Protein AF-0000000069005905 (afdb_homodimer)

Solvent-accessible surface area (backbone atoms only — not comparable to full-atom values): 14833 Å² total; per-residue (Å²): 134,85,84,80,65,70,70,52,53,57,41,32,56,49,23,72,29,79,42,70,67,59,17,58,49,37,58,68,59,26,78,60,52,43,61,16,52,70,35,83,44,29,32,33,36,50,76,86,55,41,78,45,70,42,78,57,54,91,85,50,82,52,62,48,81,45,60,60,66,45,74,45,65,50,48,32,42,25,28,27,64,60,37,102,83,39,77,45,68,67,24,33,35,30,67,64,35,75,56,25,36,36,10,43,54,44,46,16,54,74,66,48,24,32,39,36,38,42,53,87,46,68,42,51,32,62,58,74,73,75,73,78,56,86,116,130,84,81,85,63,71,71,51,52,57,42,32,57,51,24,71,29,78,42,72,69,59,17,59,48,37,58,68,58,25,78,59,51,42,62,17,53,70,37,83,44,31,33,32,36,51,74,84,57,42,79,44,70,42,79,58,53,91,83,51,83,52,62,48,81,43,60,61,67,47,72,45,64,50,49,32,41,23,28,28,66,59,36,102,84,38,75,45,69,68,23,33,35,29,68,64,35,74,55,25,37,36,10,44,54,45,45,15,55,74,66,48,23,32,39,36,38,42,55,86,48,68,40,50,32,62,58,75,74,76,72,78,56,86,116

Radius of gyration: 20.33 Å; Cα contacts (8 Å, |Δi|>4): 538; chains: 2; bounding box: 70×62×46 Å

Sequence (270 aa):
MPSKGNEVDTVANIANANTSDTLTALMSEMVNWIIDTGASNHMVHNIGLMTQCTDLGDKNNKKVNLHTGGQVPISHIGDSLVLKDKIVHDVLFIPEFKYNLLSVSQLTKQLRCVVLYFPEKCIIGSLQWEGTGDWMPSKGNEVDTVANIANANTSDTLTALMSEMVNWIIDTGASNHMVHNIGLMTQCTDLGDKNNKKVNLHTGGQVPISHIGDSLVLKDKIVHDVLFIPEFKYNLLSVSQLTKQLRCVVLYFPEKCIIGSLQWEGTGDW

Secondary structure (DSSP, 8-state):
-----THHHHHHHHHTS--HHHHHHHHHH-TTEEEETT-SS-EES-GGGEEEEEE--TT---EEEPTTS-EEE--EEEEEEEETTEEEEEEEE-TT-SSEEEEHHHHHHHHTEEEEE-SS-EEEEE---------/-----THHHHHHHHHTS--HHHHHHHHHH-TTEEEETT-SS-EES-GGGEEEEEE--TT---EEEPTTS-EEE--EEEEEEEETTEEEEEEEE-TT-SSEEEEHHHHHHHHTEEEEE-SS-EEEEE---------

Nearest PDB structures (foldseek):
  2h6s-assembly1_A  TM=5.455E-01  e=2.416E-01  Candida albicans
  8ewy-assembly1_B  TM=2.551E-01  e=9.395E+00  Mus musculus
  2h6s-assembly1_A  TM=5.453E-01  e=2.396E-01  Candida albicans
  8ewy-assembly1_B  TM=2.552E-01  e=9.358E+00  Mus musculus

Organism: Solanum tuberosum (NCBI:txid4113)

Structure (mmCIF, N/CA/C/O backbone):
data_AF-0000000069005905-model_v1
#
loop_
_entity.id
_entity.type
_entity.pdbx_description
1 polymer Polyprotein
#
loop_
_atom_site.group_PDB
_atom_site.id
_atom_site.type_symbol
_atom_site.label_atom_id
_atom_site.label_alt_id
_atom_site.label_comp_id
_atom_site.label_asym_id
_atom_site.label_entity_id
_atom_site.label_seq_id
_atom_site.pdbx_PDB_ins_code
_atom_site.Cartn_x
_atom_site.Cartn_y
_atom_site.Cartn_z
_atom_site.occupancy
_atom_site.B_iso_or_equiv
_atom_site.auth_seq_id
_atom_site.auth_comp_id
_atom_site.auth_asym_id
_atom_site.auth_atom_id
_atom_site.pdbx_PDB_model_num
ATOM 1 N N . MET A 1 1 ? 19.641 24.703 -25.625 1 24.95 1 MET A N 1
ATOM 2 C CA . MET A 1 1 ? 20.344 23.531 -25.078 1 24.95 1 MET A CA 1
ATOM 3 C C . MET A 1 1 ? 19.734 23.125 -23.734 1 24.95 1 MET A C 1
ATOM 5 O O . MET A 1 1 ? 19.75 23.891 -22.781 1 24.95 1 MET A O 1
ATOM 9 N N . PRO A 1 2 ? 18.672 22.281 -23.516 1 30.95 2 PRO A N 1
ATOM 10 C CA . PRO A 1 2 ? 17.797 22.188 -22.344 1 30.95 2 PRO A CA 1
ATOM 11 C C . PRO A 1 2 ? 18.516 21.578 -21.141 1 30.95 2 PRO A C 1
ATOM 13 O O . PRO A 1 2 ? 19.438 20.781 -21.297 1 30.95 2 PRO A O 1
ATOM 16 N N . SER A 1 3 ? 18.641 22.391 -19.969 1 28.36 3 SER A N 1
ATOM 17 C CA . SER A 1 3 ? 19.281 22.203 -18.672 1 28.36 3 SER A CA 1
ATOM 18 C C . SER A 1 3 ? 18.875 20.875 -18.031 1 28.36 3 SER A C 1
ATOM 20 O O . SER A 1 3 ? 17.703 20.672 -17.703 1 28.36 3 SER A O 1
ATOM 22 N N . LYS A 1 4 ? 19.391 19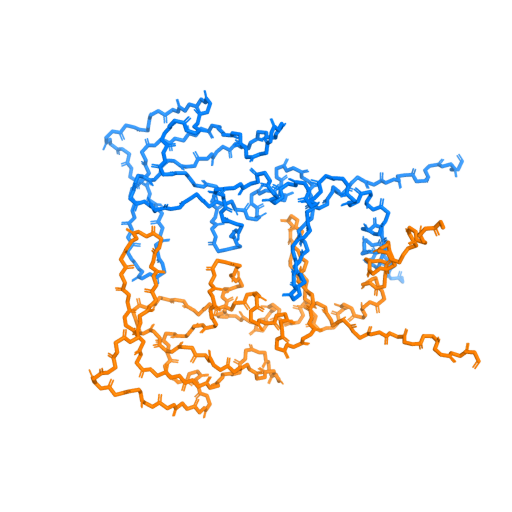.812 -18.5 1 31.23 4 LYS A N 1
ATOM 23 C CA . LYS A 1 4 ? 19.328 18.438 -18.031 1 31.23 4 LYS A CA 1
ATOM 24 C C . LYS A 1 4 ? 19.656 18.344 -16.547 1 31.23 4 LYS A C 1
ATOM 26 O O . LYS A 1 4 ? 19.938 17.266 -16.016 1 31.23 4 LYS A O 1
ATOM 31 N N . GLY A 1 5 ? 20.078 19.406 -15.844 1 29.56 5 GLY A N 1
ATOM 32 C CA . GLY A 1 5 ? 20.812 19.406 -14.594 1 29.56 5 GLY A CA 1
ATOM 33 C C . GLY A 1 5 ? 20.047 18.797 -13.438 1 29.56 5 GLY A C 1
ATOM 34 O O . GLY A 1 5 ? 20.641 18.25 -12.508 1 29.56 5 GLY A O 1
ATOM 35 N N . ASN A 1 6 ? 18.875 19.234 -13.094 1 29.27 6 ASN A N 1
ATOM 36 C CA . ASN A 1 6 ? 18.344 19.391 -11.742 1 29.27 6 ASN A CA 1
ATOM 37 C C . ASN A 1 6 ? 17.812 18.062 -11.203 1 29.27 6 ASN A C 1
ATOM 39 O O . ASN A 1 6 ? 17.297 18 -10.078 1 29.27 6 ASN A O 1
ATOM 43 N N . GLU A 1 7 ? 17.672 17.156 -11.961 1 30.33 7 GLU A N 1
ATOM 44 C CA . GLU A 1 7 ? 16.953 15.992 -11.445 1 30.33 7 GLU A CA 1
ATOM 45 C C . GLU A 1 7 ? 17.828 15.211 -10.461 1 30.33 7 GLU A C 1
ATOM 47 O O . GLU A 1 7 ? 17.328 14.672 -9.469 1 30.33 7 GLU A O 1
ATOM 52 N N . VAL A 1 8 ? 19.094 15.148 -10.672 1 33.41 8 VAL A N 1
ATOM 53 C CA . VAL A 1 8 ? 20.047 14.367 -9.891 1 33.41 8 VAL A CA 1
ATOM 54 C C . VAL A 1 8 ? 20.156 14.938 -8.477 1 33.41 8 VAL A C 1
ATOM 56 O O . VAL A 1 8 ? 20.594 14.25 -7.551 1 33.41 8 VAL A O 1
ATOM 59 N N . ASP A 1 9 ? 19.953 16.188 -8.359 1 32.56 9 ASP A N 1
ATOM 60 C CA . ASP A 1 9 ? 20.203 16.922 -7.117 1 32.56 9 ASP A CA 1
ATOM 61 C C . ASP A 1 9 ? 19.172 16.531 -6.047 1 32.56 9 ASP A C 1
ATOM 63 O O . ASP A 1 9 ? 19.484 16.578 -4.852 1 32.56 9 ASP A O 1
ATOM 67 N N . THR A 1 10 ? 18.141 16.078 -6.473 1 34.59 10 THR A N 1
ATOM 68 C CA . THR A 1 10 ? 17.094 15.945 -5.465 1 34.59 10 THR A CA 1
ATOM 69 C C . THR A 1 10 ? 17.359 14.727 -4.578 1 34.59 10 THR A C 1
ATOM 71 O O . THR A 1 10 ? 17.172 14.789 -3.359 1 34.59 10 THR A O 1
ATOM 74 N N . VAL A 1 11 ? 17.938 13.664 -5.191 1 38.5 11 VAL A N 1
ATOM 75 C CA . VAL A 1 11 ? 18.156 12.469 -4.383 1 38.5 11 VAL A CA 1
ATOM 76 C C . VAL A 1 11 ? 19.312 12.703 -3.424 1 38.5 11 VAL A C 1
ATOM 78 O O . VAL A 1 11 ? 19.375 12.109 -2.344 1 38.5 11 VAL A O 1
ATOM 81 N N . ALA A 1 12 ? 20.359 13.367 -3.889 1 36.81 12 ALA A N 1
ATOM 82 C CA . ALA A 1 12 ? 21.484 13.719 -3.039 1 36.81 12 ALA A CA 1
ATOM 83 C C . ALA A 1 12 ? 21.031 14.539 -1.836 1 36.81 12 ALA A C 1
ATOM 85 O O . ALA A 1 12 ? 21.547 14.367 -0.728 1 36.81 12 ALA A O 1
ATOM 86 N N . ASN A 1 13 ? 20.234 15.438 -2.096 1 33 13 ASN A N 1
ATOM 87 C CA . ASN A 1 13 ? 19.797 16.312 -1.01 1 33 13 ASN A CA 1
ATOM 88 C C . ASN A 1 13 ? 18.953 15.547 0.016 1 33 13 ASN A C 1
ATOM 90 O O . ASN A 1 13 ? 18.656 16.062 1.089 1 33 13 ASN A O 1
ATOM 94 N N . ILE A 1 14 ? 18.406 14.391 -0.355 1 38.31 14 ILE A N 1
ATOM 95 C CA . ILE A 1 14 ? 17.734 13.602 0.677 1 38.31 14 ILE A CA 1
ATOM 96 C C . ILE A 1 14 ? 18.766 13.141 1.715 1 38.31 14 ILE A C 1
ATOM 98 O O . ILE A 1 14 ? 18.438 13.016 2.898 1 38.31 14 ILE A O 1
ATOM 102 N N . ALA A 1 15 ? 20.047 13.016 1.362 1 35.81 15 ALA A N 1
ATOM 103 C CA . ALA A 1 15 ? 21.109 12.617 2.273 1 35.81 15 ALA A CA 1
ATOM 104 C C . ALA A 1 15 ? 21.172 13.547 3.488 1 35.81 15 ALA A C 1
ATOM 106 O O . ALA A 1 15 ? 21.469 13.102 4.598 1 35.81 15 ALA A O 1
ATOM 107 N N . ASN A 1 16 ? 21.188 14.75 3.256 1 33.5 16 ASN A N 1
ATOM 108 C CA . ASN A 1 16 ? 21.281 15.641 4.414 1 33.5 16 ASN A CA 1
ATOM 109 C C . ASN A 1 16 ? 19.953 15.711 5.168 1 33.5 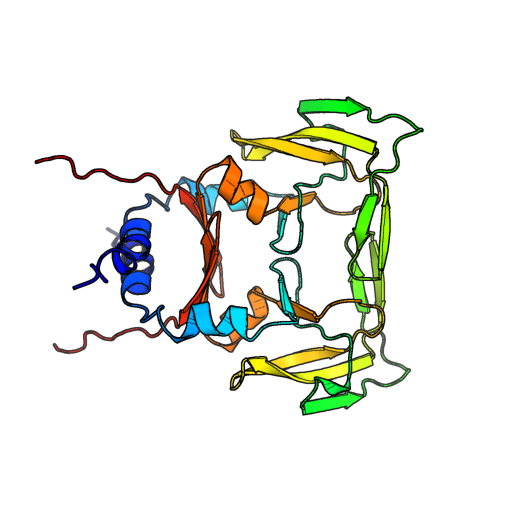16 ASN A C 1
ATOM 111 O O . ASN A 1 16 ? 19.719 16.641 5.938 1 33.5 16 ASN A O 1
ATOM 115 N N . ALA A 1 17 ? 18.906 15.055 4.613 1 33.84 17 ALA A N 1
ATOM 116 C CA . ALA A 1 17 ? 17.734 15.031 5.484 1 33.84 17 ALA A CA 1
ATOM 117 C C . ALA A 1 17 ? 18.094 14.492 6.863 1 33.84 17 ALA A C 1
ATOM 119 O O . ALA A 1 17 ? 18.672 13.406 6.98 1 33.84 17 ALA A O 1
ATOM 120 N N . ASN A 1 18 ? 18.453 15.211 7.812 1 34.81 18 ASN A N 1
ATOM 121 C CA . ASN A 1 18 ? 18.547 14.773 9.203 1 34.81 18 ASN A CA 1
ATOM 122 C C . ASN A 1 18 ? 17.578 13.633 9.492 1 34.81 18 ASN A C 1
ATOM 124 O O . ASN A 1 18 ? 16.422 13.867 9.859 1 34.81 18 ASN A O 1
ATOM 128 N N . THR A 1 19 ? 17.531 12.57 8.773 1 36.5 19 THR A N 1
ATOM 129 C CA . THR A 1 19 ? 16.797 11.32 8.828 1 36.5 19 THR A CA 1
ATOM 130 C C . THR A 1 19 ? 16.891 10.695 10.219 1 36.5 19 THR A C 1
ATOM 132 O O . THR A 1 19 ? 16.25 9.672 10.492 1 36.5 19 THR A O 1
ATOM 135 N N . SER A 1 20 ? 17.969 10.836 10.938 1 36.47 20 SER A N 1
ATOM 136 C CA . SER A 1 20 ? 18.141 10.094 12.188 1 36.47 20 SER A CA 1
ATOM 137 C C . SER A 1 20 ? 16.875 10.133 13.031 1 36.47 20 SER A C 1
ATOM 139 O O . SER A 1 20 ? 16.422 9.094 13.531 1 36.47 20 SER A O 1
ATOM 141 N N . ASP A 1 21 ? 16.625 11.219 13.664 1 37.94 21 ASP A N 1
ATOM 142 C CA . ASP A 1 21 ? 15.727 11.266 14.82 1 37.94 21 ASP A CA 1
ATOM 143 C C . ASP A 1 21 ? 14.273 11.078 14.391 1 37.94 21 ASP A C 1
ATOM 145 O O . ASP A 1 21 ? 13.492 10.438 15.094 1 37.94 21 ASP A O 1
ATOM 149 N N . THR A 1 22 ? 13.953 11.656 13.406 1 40.56 22 THR A N 1
ATOM 150 C CA . THR A 1 22 ? 12.516 11.797 13.211 1 40.56 22 THR A CA 1
ATOM 151 C C . THR A 1 22 ? 11.93 10.523 12.609 1 40.56 22 THR A C 1
ATOM 153 O O . THR A 1 22 ? 10.852 10.078 13.016 1 40.56 22 THR A O 1
ATOM 156 N N . LEU A 1 23 ? 12.586 9.875 11.617 1 44.16 23 LEU A N 1
ATOM 157 C CA . LEU A 1 23 ? 11.961 8.875 10.766 1 44.16 23 LEU A CA 1
ATOM 158 C C . LEU A 1 23 ? 11.82 7.547 11.5 1 44.16 23 LEU A C 1
ATOM 160 O O . LEU A 1 23 ? 10.766 6.902 11.43 1 44.16 23 LEU A O 1
ATOM 164 N N . THR A 1 24 ? 13.094 7.125 11.914 1 45.03 24 THR A N 1
ATOM 165 C CA . THR A 1 24 ? 13.039 5.891 12.695 1 45.03 24 THR A CA 1
ATOM 166 C C . THR A 1 24 ? 12.062 6.031 13.859 1 45.03 24 THR A C 1
ATOM 168 O O . THR A 1 24 ? 11.344 5.086 14.188 1 45.03 24 THR A O 1
ATOM 171 N N . ALA A 1 25 ? 12.102 7.184 14.438 1 42.91 25 ALA A N 1
ATOM 172 C CA . ALA A 1 25 ? 11.219 7.469 15.562 1 42.91 25 ALA A CA 1
ATOM 173 C C . ALA A 1 25 ? 9.75 7.395 15.148 1 42.91 25 ALA A C 1
ATOM 175 O O . ALA A 1 25 ? 8.898 6.969 15.938 1 42.91 25 ALA A O 1
ATOM 176 N N . LEU A 1 26 ? 9.508 7.68 13.93 1 48.59 26 LEU A N 1
ATOM 177 C CA . LEU A 1 26 ? 8.109 7.738 13.523 1 48.59 26 LEU A CA 1
ATOM 178 C C . LEU A 1 26 ? 7.504 6.34 13.461 1 48.59 26 LEU A C 1
ATOM 180 O O . LEU A 1 26 ? 6.367 6.133 13.898 1 48.59 26 LEU A O 1
ATOM 184 N N . MET A 1 27 ? 8.328 5.402 12.906 1 53.06 27 MET A N 1
ATOM 185 C CA . MET A 1 27 ? 7.742 4.074 12.75 1 53.06 27 MET A CA 1
ATOM 186 C C . MET A 1 27 ? 7.469 3.432 14.102 1 53.06 27 MET A C 1
ATOM 188 O O . MET A 1 27 ? 6.48 2.717 14.266 1 53.06 27 MET A O 1
ATOM 192 N N . SER A 1 28 ? 8.477 3.795 14.961 1 53.28 28 SER A N 1
ATOM 193 C CA . SER A 1 28 ? 8.281 3.203 16.281 1 53.28 28 SER A CA 1
ATOM 194 C C . SER A 1 28 ? 7.004 3.727 16.938 1 53.28 28 SER A C 1
ATOM 196 O O . SER A 1 28 ? 6.355 3.01 17.703 1 53.28 28 SER A O 1
ATOM 198 N N . GLU A 1 29 ? 6.723 4.906 16.594 1 53.59 29 GLU A N 1
ATOM 199 C CA . GLU A 1 29 ? 5.562 5.512 17.234 1 53.59 29 GLU A CA 1
ATOM 200 C C . GLU A 1 29 ? 4.285 5.219 16.453 1 53.59 29 GLU A C 1
ATOM 202 O O . GLU A 1 29 ? 3.18 5.402 16.984 1 53.59 29 GLU A O 1
ATOM 207 N N . MET A 1 30 ? 4.57 4.887 15.266 1 58.53 30 MET A N 1
ATOM 208 C CA . MET A 1 30 ? 3.369 4.617 14.477 1 58.53 30 MET A CA 1
ATOM 209 C C . MET A 1 30 ? 2.859 3.201 14.727 1 58.53 30 MET A C 1
ATOM 211 O O . MET A 1 30 ? 2.5 2.488 13.789 1 58.53 30 MET A O 1
ATOM 215 N N . VAL A 1 31 ? 2.721 2.875 15.992 1 63.47 31 VAL A N 1
ATOM 216 C CA . VAL A 1 31 ? 2.43 1.51 16.422 1 63.47 31 VAL A CA 1
ATOM 217 C C . VAL A 1 31 ? 1.024 1.117 15.961 1 63.47 31 VAL A C 1
ATOM 219 O O . VAL A 1 31 ? 0.749 -0.061 15.719 1 63.47 31 VAL A O 1
ATOM 222 N N . ASN A 1 32 ? 0.473 1.789 14.867 1 81.5 32 ASN A N 1
ATOM 223 C CA . ASN A 1 32 ? -0.852 1.277 14.531 1 81.5 32 ASN A CA 1
ATOM 224 C C . ASN A 1 32 ? -1.271 1.684 13.125 1 81.5 32 ASN A C 1
ATOM 226 O O . ASN A 1 32 ? -2.451 1.619 12.781 1 81.5 32 ASN A O 1
ATOM 230 N N . TRP A 1 33 ? -0.276 2.195 12.492 1 90.06 33 TRP A N 1
ATOM 231 C CA . TRP A 1 33 ? -0.586 2.57 11.117 1 90.06 33 TRP A CA 1
ATOM 232 C C . TRP A 1 33 ? 0.2 1.714 10.133 1 90.06 33 TRP A C 1
ATOM 234 O O . TRP A 1 33 ? 1.402 1.502 10.305 1 90.06 33 TRP A O 1
ATOM 244 N N . ILE A 1 34 ? -0.491 1.252 9.156 1 91.5 34 ILE A N 1
ATOM 245 C CA . ILE A 1 34 ? 0.177 0.634 8.016 1 91.5 34 ILE A CA 1
ATOM 246 C C . ILE A 1 34 ? 0.46 1.689 6.949 1 91.5 34 ILE A C 1
ATOM 248 O O . ILE A 1 34 ? -0.459 2.355 6.469 1 91.5 34 ILE A O 1
ATOM 252 N N . ILE A 1 35 ? 1.743 1.881 6.668 1 93 35 ILE A N 1
ATOM 253 C CA . ILE A 1 35 ? 2.102 2.752 5.555 1 93 35 ILE A CA 1
ATOM 254 C C . ILE A 1 35 ? 1.722 2.082 4.234 1 93 35 ILE A C 1
ATOM 256 O O . ILE A 1 35 ? 2.225 1.003 3.912 1 93 35 ILE A O 1
ATOM 260 N N . ASP A 1 36 ? 0.808 2.766 3.502 1 93.38 36 ASP A N 1
ATOM 261 C CA . ASP A 1 36 ? 0.171 2.064 2.393 1 93.38 36 ASP A CA 1
ATOM 262 C C . ASP A 1 36 ? 0.153 2.93 1.134 1 93.38 36 ASP A C 1
ATOM 264 O O . ASP A 1 36 ? -0.562 3.932 1.072 1 93.38 36 ASP A O 1
ATOM 268 N N . THR A 1 37 ? 0.894 2.463 0.086 1 94.88 37 THR A N 1
ATOM 269 C CA . THR A 1 37 ? 0.925 3.164 -1.192 1 94.88 37 THR A CA 1
ATOM 270 C C . THR A 1 37 ? -0.336 2.871 -2 1 94.88 37 THR A C 1
ATOM 272 O O . THR A 1 37 ? -0.644 3.582 -2.961 1 94.88 37 THR A O 1
ATOM 275 N N . GLY A 1 38 ? -1.097 1.883 -1.721 1 92.75 38 GLY A N 1
ATOM 276 C CA . GLY A 1 38 ? -2.324 1.521 -2.412 1 92.75 38 GLY A CA 1
ATOM 277 C C . GLY A 1 38 ? -3.539 2.271 -1.902 1 92.75 38 GLY A C 1
ATOM 278 O O . GLY A 1 38 ? -4.586 2.279 -2.551 1 92.75 38 GLY A O 1
ATOM 279 N N . ALA A 1 39 ? -3.412 2.896 -0.769 1 94.75 39 ALA A N 1
ATOM 280 C CA . ALA A 1 39 ? -4.516 3.66 -0.191 1 94.75 39 ALA A CA 1
ATOM 281 C C . ALA A 1 39 ? -4.559 5.074 -0.757 1 94.75 39 ALA A C 1
ATOM 283 O O . ALA A 1 39 ? -3.557 5.793 -0.725 1 94.75 39 ALA A O 1
ATOM 284 N N . SER A 1 40 ? -5.723 5.516 -1.143 1 94.5 40 SER A N 1
ATOM 285 C CA . SER A 1 40 ? -5.887 6.859 -1.682 1 94.5 40 SER A CA 1
ATOM 286 C C . SER A 1 40 ? -5.973 7.898 -0.565 1 94.5 40 SER A C 1
ATOM 288 O O . SER A 1 40 ? -5.625 9.062 -0.766 1 94.5 40 SER A O 1
ATOM 290 N N . ASN A 1 41 ? -6.457 7.508 0.553 1 96.62 41 ASN A N 1
ATOM 291 C CA . ASN A 1 41 ? -6.617 8.359 1.728 1 96.62 41 ASN A CA 1
ATOM 292 C C . ASN A 1 41 ? -6.098 7.68 2.99 1 96.62 41 ASN A C 1
ATOM 294 O O . ASN A 1 41 ? -5.953 6.457 3.027 1 96.62 41 ASN A O 1
ATOM 298 N N . HIS A 1 42 ? -5.758 8.547 3.934 1 96.81 42 HIS A N 1
ATOM 299 C CA . HIS A 1 42 ? -5.637 7.988 5.273 1 96.81 42 HIS A CA 1
ATOM 300 C C . HIS A 1 42 ? -6.965 7.406 5.75 1 96.81 42 HIS A C 1
ATOM 302 O O . HIS A 1 42 ? -8.023 7.988 5.508 1 96.81 42 HIS A O 1
ATOM 308 N N . MET A 1 43 ? -6.832 6.309 6.445 1 97 43 MET A N 1
ATOM 309 C CA . MET A 1 43 ? -8.047 5.648 6.914 1 97 43 MET A CA 1
ATOM 310 C C . MET A 1 43 ? -7.859 5.094 8.32 1 97 43 MET A C 1
ATOM 312 O O . MET A 1 43 ? -6.816 4.516 8.633 1 97 43 MET A O 1
ATOM 316 N N . VAL A 1 44 ? -8.836 5.336 9.172 1 96.25 44 VAL A N 1
ATOM 317 C CA . VAL A 1 44 ? -8.812 4.785 10.523 1 96.25 44 VAL A CA 1
ATOM 318 C C . VAL A 1 44 ? -10.078 3.961 10.766 1 96.25 44 VAL A C 1
ATOM 320 O O . VAL A 1 44 ? -11.117 4.223 10.156 1 96.25 44 VAL A O 1
ATOM 323 N N . HIS A 1 45 ? -9.945 2.977 11.648 1 95.56 45 HIS A N 1
ATOM 324 C CA . HIS A 1 45 ? -11.086 2.111 11.914 1 95.56 45 HIS A CA 1
ATOM 325 C C . HIS A 1 45 ? -11.648 2.354 13.312 1 95.56 45 HIS A C 1
ATOM 327 O O . HIS A 1 45 ? -12.648 1.737 13.703 1 95.56 45 HIS A O 1
ATOM 333 N N . ASN A 1 46 ? -11.031 3.148 14.062 1 94.44 46 ASN A N 1
ATOM 334 C CA . ASN A 1 46 ? -11.461 3.588 15.383 1 94.44 46 ASN A CA 1
ATOM 335 C C . ASN A 1 46 ? -11.648 5.102 15.445 1 94.44 46 ASN A C 1
ATOM 337 O O . ASN A 1 46 ? -10.68 5.852 15.312 1 94.44 46 ASN A O 1
ATOM 341 N N . ILE A 1 47 ? -12.883 5.535 15.68 1 95.19 47 ILE A N 1
ATOM 342 C CA . ILE A 1 47 ? -13.211 6.957 15.625 1 95.19 47 ILE A CA 1
ATOM 343 C C . ILE A 1 47 ? -12.445 7.703 16.719 1 95.19 47 ILE A C 1
ATOM 345 O O . ILE A 1 47 ? -12.203 8.906 16.594 1 95.19 47 ILE A O 1
ATOM 349 N N . GLY A 1 48 ? -12.062 6.988 17.75 1 94.25 48 GLY A N 1
ATOM 350 C CA . GLY A 1 48 ? -11.32 7.574 18.844 1 94.25 48 GLY A CA 1
ATOM 351 C C . GLY A 1 48 ? -9.961 8.102 18.438 1 94.25 48 GLY A C 1
ATOM 352 O O . GLY A 1 48 ? -9.344 8.883 19.156 1 94.25 48 GLY A O 1
ATOM 353 N N . LEU A 1 49 ? -9.477 7.75 17.281 1 91.88 49 LEU A N 1
ATOM 354 C CA . LEU A 1 49 ? -8.18 8.188 16.766 1 91.88 49 LEU A CA 1
ATOM 355 C C . LE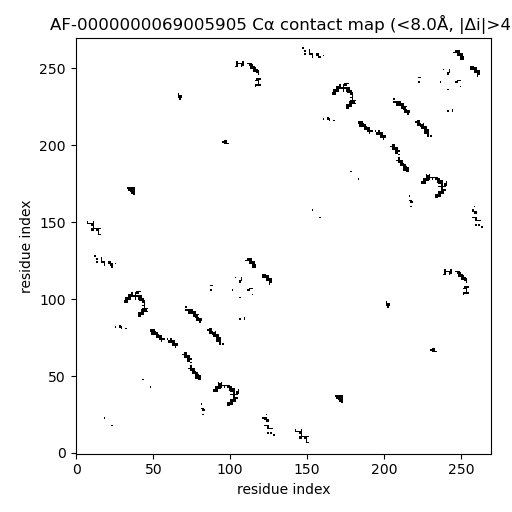U A 1 49 ? -8.297 9.516 16.031 1 91.88 49 LEU A C 1
ATOM 357 O O . LEU A 1 49 ? -7.293 10.117 15.656 1 91.88 49 LEU A O 1
ATOM 361 N N . MET A 1 50 ? -9.531 9.953 15.883 1 94.5 50 MET A N 1
ATOM 362 C CA . MET A 1 50 ? -9.75 11.227 15.203 1 94.5 50 MET A CA 1
ATOM 363 C C . MET A 1 50 ? -9.867 12.367 16.203 1 94.5 50 MET A C 1
ATOM 365 O O . MET A 1 50 ? -10.516 12.227 17.234 1 94.5 50 MET A O 1
ATOM 369 N N . THR A 1 51 ? -9.156 13.383 15.93 1 94.62 51 THR A N 1
ATOM 370 C CA . THR A 1 51 ? -9.18 14.547 16.797 1 94.62 51 THR A CA 1
ATOM 371 C C . THR A 1 51 ? -10.398 15.422 16.5 1 94.62 51 THR A C 1
ATOM 373 O O . THR A 1 51 ? -10.961 16.047 17.406 1 94.62 51 THR A O 1
ATOM 376 N N . GLN A 1 52 ? -10.773 15.547 15.312 1 95.88 52 GLN A N 1
ATOM 377 C CA . GLN A 1 52 ? -11.992 16.188 14.828 1 95.88 52 GLN A CA 1
ATOM 378 C C . GLN A 1 52 ? -12.555 15.445 13.617 1 95.88 52 GLN A C 1
ATOM 380 O O . GLN A 1 52 ? -11.797 14.938 12.789 1 95.88 52 GLN A O 1
ATOM 385 N N . CYS A 1 53 ? -13.867 15.352 13.617 1 96.5 53 CYS A N 1
ATOM 386 C CA . CYS A 1 53 ? -14.43 14.711 12.43 1 96.5 53 CYS A CA 1
ATOM 387 C C . CYS A 1 53 ? -15.836 15.227 12.156 1 96.5 53 CYS A C 1
ATOM 389 O O . CYS A 1 53 ? -16.484 15.797 13.039 1 96.5 53 CYS A O 1
ATOM 391 N N . THR A 1 54 ? -16.188 15.156 10.938 1 97.38 54 THR A N 1
ATOM 392 C CA . THR A 1 54 ? -17.5 15.516 10.445 1 97.38 54 THR A CA 1
ATOM 393 C C . THR A 1 54 ? -18.281 14.266 10.047 1 97.38 54 THR A C 1
ATOM 395 O O . THR A 1 54 ? -17.766 13.406 9.336 1 97.38 54 THR A O 1
ATOM 398 N N . ASP A 1 55 ? -19.484 14.25 10.5 1 97.19 55 ASP A N 1
ATOM 399 C CA . ASP A 1 55 ? -20.406 13.203 10.094 1 97.19 55 ASP A CA 1
ATOM 400 C C . ASP A 1 55 ? -20.969 13.477 8.695 1 97.19 55 ASP A C 1
ATOM 402 O O . ASP A 1 55 ? -21.547 14.547 8.453 1 97.19 55 ASP A O 1
ATOM 406 N N . LEU A 1 56 ? -20.766 12.492 7.805 1 96.31 56 LEU A N 1
ATOM 407 C CA . LEU A 1 56 ? -21.188 12.703 6.426 1 96.31 56 LEU A CA 1
ATOM 408 C C . LEU A 1 56 ? -22.672 12.422 6.258 1 96.31 56 LEU A C 1
ATOM 410 O O . LEU A 1 56 ? -23.266 12.805 5.25 1 96.31 56 LEU A O 1
ATOM 414 N N . GLY A 1 57 ? -23.219 11.812 7.203 1 92.88 57 GLY A N 1
ATOM 415 C CA . GLY A 1 57 ? -24.656 11.594 7.203 1 92.88 57 GLY A CA 1
ATOM 416 C C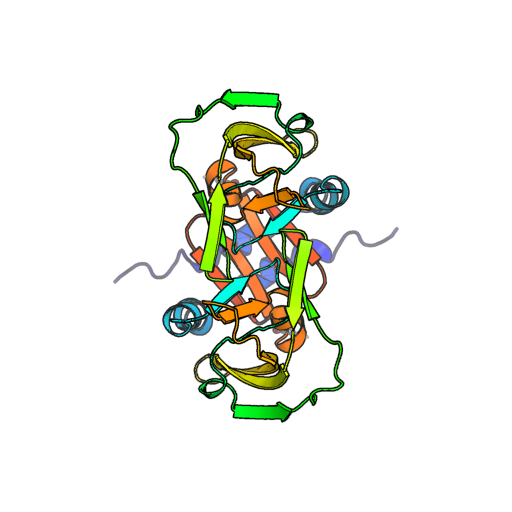 . GLY A 1 57 ? -25.078 10.32 6.5 1 92.88 57 GLY A C 1
ATOM 417 O O . GLY A 1 57 ? -24.312 9.781 5.688 1 92.88 57 GLY A O 1
ATOM 418 N N . ASP A 1 58 ? -26.281 9.859 6.707 1 88.75 58 ASP A N 1
ATOM 419 C CA . ASP A 1 58 ? -26.812 8.586 6.215 1 88.75 58 ASP A CA 1
ATOM 420 C C . ASP A 1 58 ? -27.078 8.641 4.715 1 88.75 58 ASP A C 1
ATOM 422 O O . ASP A 1 58 ? -27.141 7.605 4.051 1 88.75 58 ASP A O 1
ATOM 426 N N . LYS A 1 59 ? -27.219 9.852 4.215 1 92.5 59 LYS A N 1
ATOM 427 C CA . LYS A 1 59 ? -27.516 9.992 2.791 1 92.5 59 LYS A CA 1
ATOM 428 C C . LYS A 1 59 ? -26.234 10.039 1.964 1 92.5 59 LYS A C 1
ATOM 430 O O . LYS A 1 59 ? -26.297 10.031 0.732 1 92.5 59 LYS A O 1
ATOM 435 N N . ASN A 1 60 ? -25.156 9.961 2.684 1 89.69 60 ASN A N 1
ATOM 436 C CA . ASN A 1 60 ? -23.875 10 1.976 1 89.69 60 ASN A CA 1
ATOM 437 C C . ASN A 1 60 ? -23.609 8.703 1.221 1 89.69 60 ASN A C 1
ATOM 439 O O . ASN A 1 60 ? -23.938 7.621 1.709 1 89.69 60 ASN A O 1
ATOM 443 N N . ASN A 1 61 ? -23.062 8.828 -0.044 1 91.69 61 ASN A N 1
ATOM 444 C CA . ASN A 1 61 ? -22.766 7.66 -0.866 1 91.69 61 ASN A CA 1
ATOM 445 C C . ASN A 1 61 ? -21.266 7.496 -1.097 1 91.69 61 ASN A C 1
ATOM 447 O O . ASN A 1 61 ? -20.844 6.859 -2.066 1 91.69 61 ASN A O 1
ATOM 451 N N . LYS A 1 62 ? -20.547 8.094 -0.188 1 95.44 62 LYS A N 1
ATOM 452 C CA . LYS A 1 62 ? -19.094 7.957 -0.338 1 95.44 62 LYS A CA 1
ATOM 453 C C . LYS A 1 62 ? -18.625 6.582 0.123 1 95.44 62 LYS A C 1
ATOM 455 O O . LYS A 1 62 ? -19.062 6.082 1.163 1 95.44 62 LYS A O 1
ATOM 460 N N . LYS A 1 63 ? -17.781 5.938 -0.767 1 96.44 63 LYS A N 1
ATOM 461 C CA . LYS A 1 63 ? -17.266 4.594 -0.52 1 96.44 63 LYS A CA 1
ATOM 462 C C . LYS A 1 63 ? -15.797 4.492 -0.902 1 96.44 63 LYS A C 1
ATOM 464 O O . LYS A 1 63 ? -15.297 5.297 -1.691 1 96.44 63 LYS A O 1
ATOM 469 N N . VAL A 1 64 ? -15.117 3.625 -0.284 1 96.06 64 VAL A N 1
ATOM 470 C CA . VAL A 1 64 ? -13.781 3.227 -0.723 1 96.06 64 VAL A CA 1
ATOM 471 C C . VAL A 1 64 ? -13.867 1.911 -1.493 1 96.06 64 VAL A C 1
ATOM 473 O O . VAL A 1 64 ? -14.617 1.009 -1.117 1 96.06 64 VAL A O 1
ATOM 476 N N . ASN A 1 65 ? -13.109 1.822 -2.633 1 94.56 65 ASN A N 1
ATOM 477 C CA . ASN A 1 65 ? -13.016 0.596 -3.418 1 94.56 65 ASN A CA 1
ATOM 478 C C . ASN A 1 65 ? -11.945 -0.342 -2.869 1 94.56 65 ASN A C 1
ATOM 480 O O . ASN A 1 65 ? -10.836 0.092 -2.562 1 94.56 65 ASN A O 1
ATOM 484 N N . LEU A 1 66 ? -12.391 -1.592 -2.76 1 94.44 66 LEU A N 1
ATOM 485 C CA . LEU A 1 66 ? -11.453 -2.619 -2.312 1 94.44 66 LEU A CA 1
ATOM 486 C C . LEU A 1 66 ? -10.836 -3.342 -3.504 1 94.44 66 LEU A C 1
ATOM 488 O O . LEU A 1 66 ? -11.336 -3.25 -4.625 1 94.44 66 LEU A O 1
ATOM 492 N N . HIS A 1 67 ? -9.719 -4.074 -3.209 1 91.44 67 HIS A N 1
ATOM 493 C CA . HIS A 1 67 ? -9.023 -4.816 -4.254 1 91.44 67 HIS A CA 1
ATOM 494 C C . HIS A 1 67 ? -9.906 -5.93 -4.816 1 91.44 67 HIS A C 1
ATOM 496 O O . HIS A 1 67 ? -9.695 -6.375 -5.949 1 91.44 67 HIS A O 1
ATOM 502 N N . THR A 1 68 ? -10.859 -6.344 -4.023 1 92.81 68 THR A N 1
ATOM 503 C CA . THR A 1 68 ? -11.742 -7.43 -4.43 1 92.81 68 THR A CA 1
ATOM 504 C C . THR A 1 68 ? -12.875 -6.906 -5.309 1 92.81 68 THR A C 1
ATOM 506 O O . THR A 1 68 ? -13.656 -7.691 -5.848 1 92.81 68 THR A O 1
ATOM 509 N N . GLY A 1 69 ? -12.93 -5.66 -5.465 1 91.12 69 GLY A N 1
ATOM 510 C CA . GLY A 1 69 ? -14.047 -5.074 -6.195 1 91.12 69 GLY A CA 1
ATOM 511 C C . GLY A 1 69 ? -15.18 -4.629 -5.297 1 91.12 69 GLY A C 1
ATOM 512 O O . GLY A 1 69 ? -16.062 -3.885 -5.727 1 91.12 69 GLY A O 1
ATOM 513 N N . GLY A 1 70 ? -15.102 -5.09 -4.086 1 92.75 70 GLY A N 1
ATOM 514 C CA . GLY A 1 70 ? -16.094 -4.621 -3.123 1 92.75 70 GLY A CA 1
ATOM 515 C C . GLY A 1 70 ? -15.898 -3.168 -2.732 1 92.75 70 GLY A C 1
ATOM 516 O O . GLY A 1 70 ? -14.914 -2.537 -3.125 1 92.75 70 GLY A O 1
ATOM 517 N N . GLN A 1 71 ? -16.969 -2.717 -2.018 1 94.88 71 GLN A N 1
ATOM 518 C CA . GLN A 1 71 ? -16.938 -1.346 -1.518 1 94.88 71 GLN A CA 1
ATOM 519 C C . GLN A 1 71 ? -17.297 -1.289 -0.039 1 94.88 71 GLN A C 1
ATOM 521 O O . GLN A 1 71 ? -18.078 -2.111 0.442 1 94.88 71 GLN A O 1
ATOM 526 N N . VAL A 1 72 ? -16.719 -0.319 0.592 1 95.19 72 VAL A N 1
ATOM 527 C CA . VAL A 1 72 ? -17.078 -0.076 1.983 1 95.19 72 VAL A CA 1
ATOM 528 C C . VAL A 1 72 ? -17.422 1.399 2.176 1 95.19 72 VAL A C 1
ATOM 530 O O . VAL A 1 72 ? -16.797 2.273 1.585 1 95.19 72 VAL A O 1
ATOM 533 N N . PRO A 1 73 ? -18.406 1.683 2.998 1 95.56 73 PRO A N 1
ATOM 534 C CA . PRO A 1 73 ? -18.844 3.068 3.18 1 95.56 73 PRO A CA 1
ATOM 535 C C . PRO A 1 73 ? -17.891 3.881 4.055 1 95.56 73 PRO A C 1
ATOM 537 O O . PRO A 1 73 ? -17.25 3.326 4.945 1 95.56 73 PRO A O 1
ATOM 540 N N . ILE A 1 74 ? -17.906 5.164 3.74 1 96.62 74 ILE A N 1
ATOM 541 C CA . ILE A 1 74 ? -17.266 6.164 4.578 1 96.62 74 ILE A CA 1
ATOM 542 C C . ILE A 1 74 ? -18.312 6.879 5.434 1 96.62 74 ILE A C 1
ATOM 544 O O . ILE A 1 74 ? -19.312 7.367 4.91 1 96.62 74 ILE A O 1
ATOM 548 N N . SER A 1 75 ? -18.047 6.945 6.648 1 95.88 75 SER A N 1
ATOM 549 C CA . SER A 1 75 ? -19.062 7.559 7.488 1 95.88 75 SER A CA 1
ATOM 550 C C . SER A 1 75 ? -18.625 8.938 7.969 1 95.88 75 SER A C 1
ATOM 552 O O . SER A 1 75 ? -19.469 9.836 8.125 1 95.88 75 SER A O 1
ATOM 554 N N . HIS A 1 76 ? -17.406 9.133 8.305 1 97.94 76 HIS A N 1
ATOM 555 C CA . HIS A 1 76 ? -16.844 10.391 8.805 1 97.94 76 HIS A CA 1
ATOM 556 C C . HIS A 1 76 ? -15.555 10.742 8.094 1 97.94 76 HIS A C 1
ATOM 558 O O . HIS A 1 76 ? -14.875 9.867 7.555 1 97.94 76 HIS A O 1
ATOM 564 N N . ILE A 1 77 ? -15.336 12.016 8.031 1 98.38 77 ILE A N 1
ATOM 565 C CA . ILE A 1 77 ? -14.07 12.562 7.559 1 98.38 77 ILE A CA 1
ATOM 566 C C . ILE A 1 77 ? -13.531 13.578 8.562 1 98.38 77 ILE A C 1
ATOM 568 O O . ILE A 1 77 ? -14.297 14.367 9.125 1 98.38 77 ILE A O 1
ATOM 572 N N . GLY A 1 78 ? -12.164 13.492 8.805 1 98 78 GLY A N 1
ATOM 573 C CA . GLY A 1 78 ? -11.617 14.43 9.781 1 98 78 GLY A CA 1
ATOM 574 C C . GLY A 1 78 ? -10.109 14.383 9.867 1 98 78 GLY A C 1
ATOM 575 O O . GLY A 1 78 ? -9.43 14.172 8.859 1 98 78 GLY A O 1
ATOM 576 N N . ASP A 1 79 ? -9.609 14.773 11.125 1 97.31 79 ASP A N 1
ATOM 577 C CA . ASP A 1 79 ? -8.172 14.844 11.375 1 97.31 79 ASP A CA 1
ATOM 578 C C . ASP A 1 79 ? -7.738 13.781 12.383 1 97.31 79 ASP A C 1
ATOM 580 O O . ASP A 1 79 ? -8.531 13.352 13.227 1 97.31 79 ASP A O 1
ATOM 584 N N . SER A 1 80 ? -6.547 13.336 12.188 1 94.19 80 SER A N 1
ATOM 585 C CA . SER A 1 80 ? -5.977 12.383 13.141 1 94.19 80 SER A CA 1
ATOM 586 C C . SER A 1 80 ? -4.504 12.672 13.398 1 94.19 80 SER A C 1
ATOM 588 O O . SER A 1 80 ? -3.811 13.211 12.531 1 94.19 80 SER A O 1
ATOM 590 N N . LEU A 1 81 ? -4.094 12.266 14.578 1 89.25 81 LEU A N 1
ATOM 591 C CA . LEU A 1 81 ? -2.678 12.312 14.914 1 89.25 81 LEU A CA 1
ATOM 592 C C . LEU A 1 81 ? -1.973 11.031 14.5 1 89.25 81 LEU A C 1
ATOM 594 O O . LEU A 1 81 ? -2.402 9.938 14.859 1 89.25 81 LEU A O 1
ATOM 598 N N . VAL A 1 82 ? -1.111 11.086 13.617 1 82.94 82 VAL A N 1
ATOM 599 C CA . VAL A 1 82 ? -0.389 9.891 13.188 1 82.94 82 VAL A CA 1
ATOM 600 C C . VAL A 1 82 ? 0.889 9.734 14.008 1 82.94 82 VAL A C 1
ATOM 602 O O . VAL A 1 82 ? 1.243 8.625 14.406 1 82.94 82 VAL A O 1
ATOM 605 N N . LEU A 1 83 ? 1.612 10.734 14.008 1 71.12 83 LEU A N 1
ATOM 606 C CA . LEU A 1 83 ? 2.791 10.758 14.867 1 71.12 83 LEU A CA 1
ATOM 607 C C . LEU A 1 83 ? 2.58 11.703 16.047 1 71.12 83 LEU A C 1
ATOM 609 O O . LEU A 1 83 ? 1.588 12.43 16.094 1 71.12 83 LEU A O 1
ATOM 613 N N . LYS A 1 84 ? 3.297 11.469 17.078 1 70 84 LYS A N 1
ATOM 614 C CA . LYS A 1 84 ? 3.145 12.258 18.312 1 70 84 LYS A CA 1
ATOM 615 C C . LYS A 1 84 ? 2.824 13.711 17.984 1 70 84 LYS A C 1
ATOM 617 O O . LYS A 1 84 ? 1.995 14.336 18.656 1 70 84 LYS A O 1
ATOM 622 N N . ASP A 1 85 ? 3.211 14.172 16.922 1 78.25 85 ASP A N 1
ATOM 623 C CA . ASP A 1 85 ? 3.01 15.609 16.766 1 78.25 85 ASP A CA 1
ATOM 624 C C . ASP A 1 85 ? 2.623 15.953 15.328 1 78.25 85 ASP A C 1
ATOM 626 O O . ASP A 1 85 ? 2.689 17.109 14.922 1 78.25 85 ASP A O 1
ATOM 630 N N . LYS A 1 86 ? 2.203 15.008 14.625 1 84.62 86 LYS A N 1
ATOM 631 C CA . LYS A 1 86 ? 1.847 15.305 13.242 1 84.62 86 LYS A CA 1
ATOM 632 C C . LYS A 1 86 ? 0.376 14.992 12.977 1 84.62 86 LYS A C 1
ATOM 634 O O . LYS A 1 86 ? -0.073 13.867 13.18 1 84.62 86 LYS A O 1
ATOM 639 N N . ILE A 1 87 ? -0.252 16.062 12.602 1 91.12 87 ILE A N 1
ATOM 640 C CA . ILE A 1 87 ? -1.664 15.914 12.266 1 91.12 87 ILE A CA 1
ATOM 641 C C . ILE A 1 87 ? -1.82 15.703 10.766 1 91.12 87 ILE A C 1
ATOM 643 O O . ILE A 1 87 ? -1.188 16.406 9.961 1 91.12 87 ILE A O 1
ATOM 647 N N . VAL A 1 88 ? -2.561 14.742 10.461 1 93.31 88 VAL A N 1
ATOM 648 C CA . VAL A 1 88 ? -2.949 14.555 9.062 1 93.31 88 VAL A CA 1
ATOM 649 C C . VAL A 1 88 ? -4.438 14.859 8.898 1 93.31 88 VAL A C 1
ATOM 651 O O . VAL A 1 88 ? -5.223 14.664 9.828 1 93.31 88 VAL A O 1
ATOM 654 N N . HIS A 1 89 ? -4.754 15.281 7.656 1 96.44 89 HIS A N 1
ATOM 655 C CA . HIS A 1 89 ? -6.109 15.75 7.383 1 96.44 89 HIS A CA 1
ATOM 656 C C . HIS A 1 89 ? -6.824 14.828 6.402 1 96.44 89 HIS A C 1
ATOM 658 O O . HIS A 1 89 ? -6.203 13.945 5.805 1 96.44 89 HIS A O 1
ATOM 664 N N . ASP A 1 90 ? -8.211 15.023 6.355 1 97.75 90 ASP A N 1
ATOM 665 C CA . ASP A 1 90 ? -9.055 14.273 5.434 1 97.75 90 ASP A CA 1
ATOM 666 C C . ASP A 1 90 ? -8.891 12.773 5.637 1 97.75 90 ASP A C 1
ATOM 668 O O . ASP A 1 90 ? -8.711 12.023 4.672 1 97.75 90 ASP A O 1
ATOM 672 N N . VAL A 1 91 ? -8.828 12.492 6.871 1 97.75 91 VAL A N 1
ATOM 673 C CA . VAL A 1 91 ? -8.773 11.086 7.262 1 97.75 91 VAL A CA 1
ATOM 674 C C . VAL A 1 91 ? -10.18 10.477 7.203 1 97.75 91 VAL A C 1
ATOM 676 O O . VAL A 1 91 ? -11.133 11.07 7.703 1 97.75 91 VAL A O 1
ATOM 679 N N . LEU A 1 92 ? -10.258 9.336 6.566 1 98.25 92 LEU A N 1
ATOM 680 C CA . LEU A 1 92 ? -11.547 8.656 6.449 1 98.25 92 LEU A CA 1
ATOM 681 C C . LEU A 1 92 ? -11.758 7.691 7.609 1 98.25 92 LEU A C 1
ATOM 683 O O . LEU A 1 92 ? -10.836 6.961 7.992 1 98.25 92 LEU A O 1
ATOM 687 N N . PHE A 1 93 ? -12.984 7.773 8.133 1 97.44 93 PHE A N 1
ATOM 688 C CA . PHE A 1 93 ? -13.375 6.773 9.125 1 97.44 93 PHE A CA 1
ATOM 689 C C . PHE A 1 93 ? -14.078 5.598 8.453 1 97.44 93 PHE A C 1
ATOM 691 O O . PHE A 1 93 ? -15.164 5.754 7.887 1 97.44 93 PHE A O 1
ATOM 698 N N . ILE A 1 94 ? -13.43 4.406 8.531 1 97.19 94 ILE A N 1
ATOM 699 C CA . ILE A 1 94 ? -13.93 3.164 7.957 1 97.19 94 ILE A CA 1
ATOM 700 C C . ILE A 1 94 ? -13.992 2.082 9.031 1 97.19 94 ILE A C 1
ATOM 702 O O . ILE A 1 94 ? -13.055 1.288 9.172 1 97.19 94 ILE A O 1
ATOM 706 N N . PRO A 1 95 ? -15.109 1.87 9.633 1 94.88 95 PRO A N 1
ATOM 707 C CA . PRO A 1 95 ? -15.195 0.938 10.758 1 94.88 95 PRO A CA 1
ATOM 708 C C . PRO A 1 95 ? -14.992 -0.516 10.344 1 94.88 95 PRO A C 1
ATOM 710 O O . PRO A 1 95 ? -14.633 -1.356 11.164 1 94.88 95 PRO A O 1
ATOM 713 N N . GLU A 1 96 ? -15.18 -0.838 9.117 1 95.44 96 GLU A N 1
ATOM 714 C CA . GLU A 1 96 ? -15.07 -2.209 8.625 1 95.44 96 GLU A CA 1
ATOM 715 C C . GLU A 1 96 ? -13.617 -2.658 8.555 1 95.44 96 GLU A C 1
ATOM 717 O O . GLU A 1 96 ? -13.336 -3.85 8.414 1 95.44 96 GLU A O 1
ATOM 722 N N . PHE A 1 97 ? -12.711 -1.726 8.633 1 95.19 97 PHE A N 1
ATOM 723 C CA . PHE A 1 97 ? -11.305 -2.08 8.531 1 95.19 97 PHE A CA 1
ATOM 724 C C . PHE A 1 97 ? -10.781 -2.586 9.867 1 95.19 97 PHE A C 1
ATOM 726 O O . PHE A 1 97 ? -11.344 -2.281 10.922 1 95.19 97 PHE A O 1
ATOM 733 N N . LYS A 1 98 ? -9.633 -3.373 9.758 1 93.12 98 LYS A N 1
ATOM 734 C CA . LYS A 1 98 ? -9 -3.908 10.953 1 93.12 98 LYS A CA 1
ATOM 735 C C . LYS A 1 98 ? -7.758 -3.102 11.328 1 93.12 98 LYS A C 1
ATOM 737 O O . LYS A 1 98 ? -7.27 -3.189 12.461 1 93.12 98 LYS A O 1
ATOM 742 N N . TYR A 1 99 ? -7.309 -2.326 10.367 1 91.5 99 TYR A N 1
ATOM 743 C CA . TYR A 1 99 ? -6.07 -1.579 10.57 1 91.5 99 TYR A CA 1
ATOM 744 C C . TYR A 1 99 ? -6.219 -0.142 10.086 1 91.5 99 TYR A C 1
ATOM 746 O O . TYR A 1 99 ? -7.066 0.152 9.242 1 91.5 99 TYR A O 1
ATOM 754 N N . ASN A 1 100 ? -5.348 0.724 10.703 1 94.19 100 ASN A N 1
ATOM 755 C CA . ASN A 1 100 ? -5.223 2.078 10.172 1 94.19 100 ASN A CA 1
ATOM 756 C C . ASN A 1 100 ? -4.273 2.129 8.984 1 94.19 100 ASN A C 1
ATOM 758 O O . ASN A 1 100 ? -3.205 1.518 9.008 1 94.19 100 ASN A O 1
ATOM 762 N N . LEU A 1 101 ? -4.699 2.844 7.957 1 94.31 101 LEU A N 1
ATOM 763 C CA . LEU A 1 101 ? -3.865 2.988 6.77 1 94.31 101 LEU A CA 1
ATOM 764 C C . LEU A 1 101 ? -3.346 4.418 6.641 1 94.31 101 LEU A C 1
ATOM 766 O O . LEU A 1 101 ? -4.121 5.371 6.723 1 94.31 101 LEU A O 1
ATOM 770 N N . LEU A 1 102 ? -2.037 4.516 6.555 1 94.81 102 LEU A N 1
ATOM 771 C CA . LEU A 1 102 ? -1.403 5.789 6.23 1 94.81 102 LEU A CA 1
ATOM 772 C C . LEU A 1 102 ? -1.111 5.883 4.734 1 94.81 102 LEU A C 1
ATOM 774 O O . LEU A 1 102 ? -0.231 5.188 4.227 1 94.81 102 LEU A O 1
ATOM 778 N N . SER A 1 103 ? -1.857 6.727 4.113 1 95.25 103 SER A N 1
ATOM 779 C CA . SER A 1 103 ? -1.691 6.91 2.676 1 95.25 103 SER A CA 1
ATOM 780 C C . SER A 1 103 ? -0.382 7.625 2.359 1 95.25 103 SER A C 1
ATOM 782 O O . SER A 1 103 ? -0.188 8.781 2.75 1 95.25 103 SER A O 1
ATOM 784 N N . VAL A 1 104 ? 0.409 6.973 1.555 1 94.31 104 VAL A N 1
ATOM 785 C CA . VAL A 1 104 ? 1.701 7.555 1.205 1 94.31 104 VAL A CA 1
ATOM 786 C C . VAL A 1 104 ? 1.494 8.773 0.314 1 94.31 104 VAL A C 1
ATOM 788 O O . VAL A 1 104 ? 2.152 9.805 0.497 1 94.31 104 VAL A O 1
ATOM 791 N N . SER A 1 105 ? 0.583 8.656 -0.622 1 94.88 105 SER A N 1
ATOM 792 C CA . SER A 1 105 ? 0.336 9.773 -1.525 1 94.88 105 SER A CA 1
ATOM 793 C C . SER A 1 105 ? -0.181 10.992 -0.769 1 94.88 105 SER A C 1
ATOM 795 O O . SER A 1 105 ? 0.287 12.109 -0.989 1 94.88 105 SER A O 1
ATOM 797 N N . GLN A 1 106 ? -1.083 10.789 0.138 1 95 106 GLN A N 1
ATOM 798 C CA . GLN A 1 106 ? -1.606 11.898 0.924 1 95 106 GLN A CA 1
ATOM 799 C C . GLN A 1 106 ? -0.544 12.453 1.869 1 95 106 GLN A C 1
ATOM 801 O O . GLN A 1 106 ? -0.41 13.672 2.016 1 95 106 GLN A O 1
ATOM 806 N N . LEU A 1 107 ? 0.156 11.586 2.467 1 92.25 107 LEU A N 1
ATOM 807 C CA . LEU A 1 107 ? 1.181 11.969 3.432 1 92.25 107 LEU A CA 1
ATOM 808 C C . LEU A 1 107 ? 2.234 12.859 2.779 1 92.25 107 LEU A C 1
ATOM 810 O O . LEU A 1 107 ? 2.561 13.93 3.301 1 92.25 107 LEU A O 1
ATOM 814 N N . THR A 1 108 ? 2.785 12.359 1.714 1 91.75 108 THR A N 1
ATOM 815 C CA . THR A 1 108 ? 3.873 13.07 1.055 1 91.75 108 THR A CA 1
ATOM 816 C C . THR A 1 108 ? 3.402 14.438 0.563 1 91.75 108 THR A C 1
ATOM 818 O O . THR A 1 108 ? 4.16 15.406 0.589 1 91.75 108 THR A O 1
ATOM 821 N N . LYS A 1 109 ? 2.168 14.523 0.134 1 92.25 109 LYS A N 1
ATOM 822 C CA . LYS A 1 109 ? 1.622 15.797 -0.344 1 92.25 109 LYS A CA 1
ATOM 823 C C . LYS A 1 109 ? 1.35 16.75 0.816 1 92.25 109 LYS A C 1
ATOM 825 O O . LYS A 1 109 ? 1.698 17.922 0.75 1 92.25 109 LYS A O 1
ATOM 830 N N . GLN A 1 110 ? 0.78 16.234 1.831 1 89.94 110 GLN A N 1
ATOM 831 C CA . GLN A 1 110 ? 0.357 17.078 2.945 1 89.94 110 GLN A CA 1
ATOM 832 C C . GLN A 1 110 ? 1.557 17.562 3.75 1 89.94 110 GLN A C 1
ATOM 834 O O . GLN A 1 110 ? 1.579 18.703 4.203 1 89.94 110 GLN A O 1
ATOM 839 N N . LEU A 1 111 ? 2.527 16.688 3.945 1 85.94 111 LEU A N 1
ATOM 840 C CA . LEU A 1 111 ? 3.627 17.031 4.844 1 85.94 111 LEU A CA 1
ATOM 841 C C . LEU A 1 111 ? 4.883 17.391 4.055 1 85.94 111 LEU A C 1
ATOM 843 O O . LEU A 1 111 ? 5.93 17.656 4.641 1 85.94 111 LEU A O 1
ATOM 847 N N . ARG A 1 112 ? 4.848 17.375 2.773 1 85.62 112 ARG A N 1
ATOM 848 C CA . ARG A 1 112 ? 5.992 17.672 1.92 1 85.62 112 ARG A CA 1
ATOM 849 C C . ARG A 1 112 ? 7.207 16.844 2.334 1 85.62 112 ARG A C 1
ATOM 851 O O . ARG A 1 112 ? 8.281 17.391 2.582 1 85.62 112 ARG A O 1
ATOM 858 N N . CYS A 1 113 ? 6.992 15.547 2.324 1 86.5 113 CYS A N 1
ATOM 859 C CA . CYS A 1 113 ? 8.031 14.602 2.73 1 86.5 113 CYS A CA 1
ATOM 860 C C . CYS A 1 113 ? 8.219 13.523 1.678 1 86.5 113 CYS A C 1
ATOM 862 O O . CYS A 1 113 ? 7.52 13.508 0.662 1 86.5 113 CYS A O 1
ATOM 864 N N . VAL A 1 114 ? 9.266 12.805 1.893 1 87.38 114 VAL A N 1
ATOM 865 C CA . VAL A 1 114 ? 9.57 11.664 1.035 1 87.38 114 VAL A CA 1
ATOM 866 C C . VAL A 1 114 ? 9.578 10.383 1.864 1 87.38 114 VAL A C 1
ATOM 868 O O . VAL A 1 114 ? 9.961 10.398 3.037 1 87.38 114 VAL A O 1
ATOM 871 N N . VAL A 1 115 ? 9.102 9.352 1.212 1 89.62 115 VAL A N 1
ATOM 872 C CA . VAL A 1 115 ? 9.148 8.031 1.837 1 89.62 115 VAL A CA 1
ATOM 873 C C . VAL A 1 115 ? 10.086 7.117 1.051 1 89.62 115 VAL A C 1
ATOM 875 O O . VAL A 1 115 ? 9.93 6.953 -0.161 1 89.62 115 VAL A O 1
ATOM 878 N N . LEU A 1 116 ? 11.023 6.547 1.796 1 88.88 116 LEU A N 1
ATOM 879 C CA . LEU A 1 116 ? 12 5.637 1.211 1 88.88 116 LEU A CA 1
ATOM 880 C C . LEU A 1 116 ? 11.82 4.223 1.754 1 88.88 116 LEU A C 1
ATOM 882 O O . LEU A 1 116 ? 11.82 4.016 2.971 1 88.88 116 LEU A O 1
ATOM 886 N N . TYR A 1 117 ? 11.688 3.338 0.79 1 90.06 117 TYR A N 1
ATOM 887 C CA . TYR A 1 117 ? 11.57 1.937 1.18 1 90.06 117 TYR A CA 1
ATOM 888 C C . TYR A 1 117 ? 12.82 1.158 0.778 1 90.06 117 TYR A C 1
ATOM 890 O O . TYR A 1 117 ? 13.133 1.048 -0.41 1 90.06 117 TYR A O 1
ATOM 898 N N . PHE A 1 118 ? 13.453 0.651 1.804 1 86.19 118 PHE A N 1
ATOM 899 C CA . PHE A 1 118 ? 14.578 -0.267 1.642 1 86.19 118 PHE A CA 1
ATOM 900 C C . PHE A 1 118 ? 14.148 -1.698 1.949 1 86.19 118 PHE A C 1
ATOM 902 O O . PHE A 1 118 ? 13.062 -1.929 2.475 1 86.19 118 PHE A O 1
ATOM 909 N N . PRO A 1 119 ? 14.961 -2.613 1.54 1 86.25 119 PRO A N 1
ATOM 910 C CA . PRO A 1 119 ? 14.602 -4.008 1.82 1 86.25 119 PRO A CA 1
ATOM 911 C C . PRO A 1 119 ? 14.305 -4.254 3.297 1 86.25 119 PRO A C 1
ATOM 913 O O . PRO A 1 119 ? 13.406 -5.039 3.625 1 86.25 119 PRO A O 1
ATOM 916 N N . GLU A 1 120 ? 14.898 -3.492 4.188 1 84.19 120 GLU A N 1
ATOM 917 C CA . GLU A 1 120 ? 14.773 -3.84 5.598 1 84.19 120 GLU A CA 1
ATOM 918 C C . GLU A 1 120 ? 14.188 -2.682 6.402 1 84.19 120 GLU A C 1
ATOM 920 O O . GLU A 1 120 ? 14.023 -2.785 7.617 1 84.19 120 GLU A O 1
ATOM 925 N N . LYS A 1 121 ? 13.922 -1.625 5.75 1 85.56 121 LYS A N 1
ATOM 926 C CA . LYS A 1 121 ? 13.453 -0.484 6.531 1 85.56 121 LYS A CA 1
ATOM 927 C C . LYS A 1 121 ? 12.711 0.52 5.648 1 85.56 121 LYS A C 1
ATOM 929 O O . LYS A 1 121 ? 12.859 0.502 4.422 1 85.56 121 LYS A O 1
ATOM 934 N N . CYS A 1 122 ? 11.93 1.3 6.293 1 85.88 122 CYS A N 1
ATOM 935 C CA . CYS A 1 122 ? 11.25 2.449 5.707 1 85.88 122 CYS A CA 1
ATOM 936 C C . CYS A 1 122 ? 11.672 3.742 6.391 1 85.88 122 CYS A C 1
ATOM 938 O O . CYS A 1 122 ? 11.789 3.791 7.617 1 85.88 122 CYS A O 1
ATOM 940 N N . ILE A 1 123 ? 11.992 4.812 5.555 1 84.31 123 ILE A N 1
ATOM 941 C CA . ILE A 1 123 ? 12.406 6.109 6.078 1 84.31 123 ILE A CA 1
ATOM 942 C C . ILE A 1 123 ? 11.484 7.199 5.527 1 84.31 123 ILE A C 1
ATOM 944 O O . ILE A 1 123 ? 11.195 7.23 4.332 1 84.31 123 ILE A O 1
ATOM 948 N N . ILE A 1 124 ? 10.992 7.988 6.402 1 84.38 124 ILE A N 1
ATOM 949 C CA . ILE A 1 124 ? 10.242 9.18 6.008 1 84.38 124 ILE A CA 1
ATOM 950 C C . ILE A 1 124 ? 11.078 10.43 6.297 1 84.38 124 ILE A C 1
ATOM 952 O O . ILE A 1 124 ? 11.539 10.625 7.422 1 84.38 124 ILE A O 1
ATOM 956 N N . GLY A 1 125 ? 11.336 11.188 5.227 1 81.69 125 GLY A N 1
ATOM 957 C CA . GLY A 1 125 ? 12.172 12.367 5.379 1 81.69 125 GLY A CA 1
ATOM 958 C C . GLY A 1 125 ? 11.531 13.625 4.832 1 81.69 125 GLY A C 1
ATOM 959 O O . GLY A 1 125 ? 10.805 13.578 3.838 1 81.69 125 GLY A O 1
ATOM 960 N N . SER A 1 126 ? 11.867 14.758 5.586 1 75.75 126 SER A N 1
ATOM 961 C CA . SER A 1 126 ? 11.367 16.047 5.121 1 75.75 126 SER A CA 1
ATOM 962 C C . SER A 1 126 ? 12.078 16.5 3.848 1 75.75 126 SER A C 1
ATOM 964 O O . SER A 1 126 ? 13.281 16.266 3.695 1 75.75 126 SER A O 1
ATOM 966 N N . LEU A 1 127 ? 11.344 17 2.904 1 65.62 127 LEU A N 1
ATOM 967 C CA . LEU A 1 127 ? 11.93 17.594 1.709 1 65.62 127 LEU A CA 1
ATOM 968 C C . LEU A 1 127 ? 12.375 19.031 1.982 1 65.62 127 LEU A C 1
ATOM 970 O O . LEU A 1 127 ? 12.844 19.719 1.077 1 65.62 127 LEU A O 1
ATOM 974 N N . GLN A 1 128 ? 12.828 19.5 3.078 1 53.5 128 GLN A N 1
ATOM 975 C CA . GLN A 1 128 ? 13.273 20.875 3.271 1 53.5 128 GLN A CA 1
ATOM 976 C C . GLN A 1 128 ? 14.5 21.188 2.418 1 53.5 128 GLN A C 1
ATOM 978 O O . GLN A 1 128 ? 15.383 20.328 2.262 1 53.5 128 GLN A O 1
ATOM 983 N N . TRP A 1 129 ? 14.297 22 1.339 1 43.12 129 TRP A N 1
ATOM 984 C CA . TRP A 1 129 ? 15.344 22.609 0.526 1 43.12 129 TRP A CA 1
ATOM 985 C C . TRP A 1 129 ? 16.375 23.297 1.405 1 43.12 129 TRP A C 1
ATOM 987 O O . TRP A 1 129 ? 16.031 24.062 2.314 1 43.12 129 TRP A O 1
ATOM 997 N N . GLU A 1 130 ? 17.391 22.75 1.933 1 39.56 130 GLU A N 1
ATOM 998 C CA . GLU A 1 130 ? 18.438 23.672 2.379 1 39.56 130 GLU A CA 1
ATOM 999 C C . GLU A 1 130 ? 18.891 24.594 1.248 1 39.56 130 GLU A C 1
ATOM 1001 O O . GLU A 1 130 ? 19.391 24.125 0.223 1 39.56 130 GLU A O 1
ATOM 1006 N N . GLY A 1 131 ? 18.156 25.656 0.841 1 36.38 131 GLY A N 1
ATOM 1007 C CA . GLY A 1 131 ? 18.797 26.781 0.189 1 36.38 131 GLY A CA 1
ATOM 1008 C C . GLY A 1 131 ? 20.188 27.078 0.739 1 36.38 131 GLY A C 1
ATOM 1009 O O . GLY A 1 131 ? 20.344 27.344 1.931 1 36.38 131 GLY A O 1
ATOM 1010 N N . THR A 1 132 ? 21.234 26.297 0.399 1 37.94 132 THR A N 1
ATOM 1011 C CA . THR A 1 132 ? 22.516 26.984 0.471 1 37.94 132 THR A CA 1
ATOM 1012 C C . THR A 1 132 ? 22.406 28.375 -0.167 1 37.94 132 THR A C 1
ATOM 1014 O O . THR A 1 132 ? 22.297 28.484 -1.389 1 37.94 132 THR A O 1
ATOM 1017 N N . GLY A 1 133 ? 21.391 29.266 0.095 1 32.78 133 GLY A N 1
ATOM 1018 C CA . GLY A 1 133 ? 21.578 30.672 -0.23 1 32.78 133 GLY A CA 1
ATOM 1019 C C . GLY A 1 133 ? 22.922 31.219 0.243 1 32.78 133 GLY A C 1
ATOM 1020 O O . GLY A 1 133 ? 23.109 32.438 0.296 1 32.78 133 GLY A O 1
ATOM 1021 N N . ASP A 1 134 ? 23.875 30.547 0.936 1 30.05 134 ASP A N 1
ATOM 1022 C CA . ASP A 1 134 ? 24.984 31.484 1.097 1 30.05 134 ASP A CA 1
ATOM 1023 C C . ASP A 1 134 ? 25.609 31.844 -0.252 1 30.05 134 ASP A C 1
ATOM 1025 O O . ASP A 1 134 ? 26.234 30.984 -0.889 1 30.05 134 ASP A O 1
ATOM 1029 N N . TRP A 1 135 ? 24.766 32.344 -1.36 1 24.25 135 TRP A N 1
ATOM 1030 C CA . TRP A 1 135 ? 25.578 33.344 -2.029 1 24.25 135 TRP A CA 1
ATOM 1031 C C . TRP A 1 135 ? 25.703 34.594 -1.173 1 24.25 135 TRP A C 1
ATOM 1033 O O . TRP A 1 135 ? 24.812 34.906 -0.376 1 24.25 135 TRP A O 1
ATOM 1043 N N . MET B 1 1 ? 34.938 4.852 21.109 1 24.64 1 MET B N 1
ATOM 1044 C CA . MET B 1 1 ? 34.094 5.938 20.609 1 24.64 1 MET B CA 1
ATOM 1045 C C . MET B 1 1 ? 33.406 5.531 19.312 1 24.64 1 MET B C 1
ATOM 1047 O O . MET B 1 1 ? 34.031 5.258 18.312 1 24.64 1 MET B O 1
ATOM 1051 N N . PRO B 1 2 ? 32.219 4.902 19.219 1 30.28 2 PRO B N 1
ATOM 1052 C CA . PRO B 1 2 ? 31.625 4.227 18.062 1 30.28 2 PRO B CA 1
ATOM 1053 C C . PRO B 1 2 ? 31.234 5.195 16.953 1 30.28 2 PRO B C 1
ATOM 1055 O O . PRO B 1 2 ? 30.906 6.352 17.219 1 30.28 2 PRO B O 1
ATOM 1058 N N . SER B 1 3 ? 31.922 5.074 15.727 1 28.47 3 SER B N 1
ATOM 1059 C CA . SER B 1 3 ? 31.859 5.871 14.508 1 28.47 3 SER B CA 1
ATOM 1060 C C . SER B 1 3 ? 30.422 6.074 14.047 1 28.47 3 SER B C 1
ATOM 1062 O O . SER B 1 3 ? 29.688 5.105 13.852 1 28.47 3 SER B O 1
ATOM 1064 N N . LYS B 1 4 ? 29.781 7.09 14.453 1 32.66 4 LYS B N 1
ATOM 1065 C CA . LYS B 1 4 ? 28.516 7.672 14.039 1 32.66 4 LYS B CA 1
ATOM 1066 C C . LYS B 1 4 ? 28.422 7.781 12.523 1 32.66 4 LYS B C 1
ATOM 1068 O O . LYS B 1 4 ? 27.609 8.539 11.992 1 32.66 4 LYS B O 1
ATOM 1073 N N . GLY B 1 5 ? 29.391 7.301 11.711 1 29.45 5 GLY B N 1
ATOM 1074 C CA . GLY B 1 5 ? 29.672 7.676 10.328 1 29.45 5 GLY B CA 1
ATOM 1075 C C . GLY B 1 5 ? 28.531 7.336 9.375 1 29.45 5 GLY B C 1
ATOM 1076 O O . GLY B 1 5 ? 28.188 8.133 8.5 1 29.45 5 GLY B O 1
ATOM 1077 N N . ASN B 1 6 ? 28.281 6.074 9.055 1 28.97 6 ASN B N 1
ATOM 1078 C CA . ASN B 1 6 ? 27.969 5.488 7.754 1 28.97 6 ASN B CA 1
ATOM 1079 C C . ASN B 1 6 ? 26.5 5.668 7.395 1 28.97 6 ASN B C 1
ATOM 1081 O O . ASN B 1 6 ? 26.031 5.152 6.375 1 28.97 6 ASN B O 1
ATOM 1085 N N . GLU B 1 7 ? 25.766 6.02 8.227 1 29.7 7 GLU B N 1
ATOM 1086 C CA . GLU B 1 7 ? 24.344 5.945 7.887 1 29.7 7 GLU B CA 1
ATOM 1087 C C . GLU B 1 7 ? 23.953 7.023 6.875 1 29.7 7 GLU B C 1
ATOM 1089 O O . GLU B 1 7 ? 23.078 6.816 6.043 1 29.7 7 GLU B O 1
ATOM 1094 N N . VAL B 1 8 ? 24.578 8.172 6.863 1 32.22 8 VAL B N 1
ATOM 1095 C CA . VAL B 1 8 ? 24.281 9.312 6.004 1 32.22 8 VAL B CA 1
ATOM 1096 C C . VAL B 1 8 ? 24.625 8.977 4.555 1 32.22 8 VAL B C 1
ATOM 1098 O O . VAL B 1 8 ? 24.172 9.656 3.629 1 32.22 8 VAL B O 1
ATOM 1101 N N . ASP B 1 9 ? 25.547 8.094 4.34 1 32.31 9 ASP B N 1
ATOM 1102 C CA . ASP B 1 9 ? 26.109 7.824 3.016 1 32.31 9 ASP B CA 1
ATOM 1103 C C . ASP B 1 9 ? 25.094 7.129 2.121 1 32.31 9 ASP B C 1
ATOM 1105 O O . ASP B 1 9 ? 25.125 7.266 0.897 1 32.31 9 ASP B O 1
ATOM 1109 N N . THR B 1 10 ? 24.25 6.512 2.701 1 34.31 10 THR B N 1
ATOM 1110 C CA . THR B 1 10 ? 23.453 5.633 1.849 1 34.31 10 THR B CA 1
ATOM 1111 C C . THR B 1 10 ? 22.438 6.438 1.039 1 34.31 10 THR B C 1
ATOM 1113 O O . THR B 1 10 ? 22.234 6.176 -0.149 1 34.31 10 THR B O 1
ATOM 1116 N N . VAL B 1 11 ? 21.922 7.516 1.645 1 37.41 11 VAL B N 1
ATOM 1117 C CA . VAL B 1 11 ? 20.922 8.273 0.89 1 37.41 11 VAL B CA 1
ATOM 1118 C C . VAL B 1 11 ? 21.609 9.055 -0.227 1 37.41 11 VAL B C 1
ATOM 1120 O O . VAL B 1 11 ? 21.016 9.32 -1.27 1 37.41 11 VAL B O 1
ATOM 1123 N N . ALA B 1 12 ? 22.781 9.57 0.031 1 36.03 12 ALA B N 1
ATOM 1124 C CA . ALA B 1 12 ? 23.547 10.273 -0.988 1 36.03 12 ALA B CA 1
ATOM 1125 C C . ALA B 1 12 ? 23.828 9.375 -2.186 1 36.03 12 ALA B C 1
ATOM 1127 O O . ALA B 1 12 ? 23.781 9.82 -3.334 1 36.03 12 ALA B O 1
ATOM 1128 N N . ASN B 1 13 ? 24.25 8.234 -1.906 1 33.03 13 ASN B N 1
ATOM 1129 C CA . ASN B 1 13 ? 24.594 7.32 -2.992 1 33.03 13 ASN B CA 1
ATOM 1130 C C . ASN B 1 13 ? 23.375 6.969 -3.84 1 33.03 13 ASN B C 1
ATOM 1132 O O . ASN B 1 13 ? 23.5 6.402 -4.926 1 33.03 13 ASN B O 1
ATOM 1136 N N . ILE B 1 14 ? 22.156 7.121 -3.328 1 37.41 14 ILE B N 1
ATOM 1137 C CA . ILE B 1 14 ? 21 6.898 -4.191 1 37.41 14 ILE B CA 1
ATOM 1138 C C . ILE B 1 14 ? 20.969 7.945 -5.301 1 37.41 14 ILE B C 1
ATOM 1140 O O . ILE B 1 14 ? 20.531 7.66 -6.418 1 37.41 14 ILE B O 1
ATOM 1144 N N . ALA B 1 15 ? 21.594 9.094 -5.098 1 35.31 15 ALA B N 1
ATOM 1145 C CA . ALA B 1 15 ? 21.672 10.148 -6.102 1 35.31 15 ALA B CA 1
ATOM 1146 C C . ALA B 1 15 ? 22.328 9.648 -7.379 1 35.31 15 ALA B C 1
ATOM 1148 O O . ALA B 1 15 ? 21.969 10.062 -8.484 1 35.31 15 ALA B O 1
ATOM 1149 N N . ASN B 1 16 ? 23.344 9.039 -7.281 1 32.28 16 ASN B N 1
ATOM 1150 C CA . ASN B 1 16 ? 23.984 8.555 -8.492 1 32.28 16 ASN B CA 1
ATOM 1151 C C . ASN B 1 16 ? 23.266 7.332 -9.062 1 32.28 16 ASN B C 1
ATOM 1153 O O . ASN B 1 16 ? 23.828 6.574 -9.844 1 32.28 16 ASN B O 1
ATOM 1157 N N . ALA B 1 17 ? 22.234 6.852 -8.281 1 33.62 17 ALA B N 1
ATOM 1158 C CA . ALA B 1 17 ? 21.5 5.816 -9 1 33.62 17 ALA B CA 1
ATOM 1159 C C . ALA B 1 17 ? 21.062 6.309 -10.375 1 33.62 17 ALA B C 1
ATOM 1161 O O . ALA B 1 17 ? 20.438 7.367 -10.5 1 33.62 17 ALA B O 1
ATOM 1162 N N . ASN B 1 18 ? 21.734 6.125 -11.398 1 33.88 18 ASN B N 1
ATOM 1163 C CA . ASN B 1 18 ? 21.234 6.328 -12.758 1 33.88 18 ASN B CA 1
ATOM 1164 C C . ASN B 1 18 ? 19.734 6.125 -12.836 1 33.88 18 ASN B C 1
ATOM 1166 O O . ASN B 1 18 ? 19.266 5.008 -13.07 1 33.88 18 ASN B O 1
ATOM 1170 N N . THR B 1 19 ? 18.922 6.75 -12.047 1 36.53 19 THR B N 1
ATOM 1171 C CA . THR B 1 19 ? 17.469 6.816 -11.945 1 36.53 19 THR B CA 1
ATOM 1172 C C . THR B 1 19 ? 16.844 7.094 -13.312 1 36.53 19 THR B C 1
ATOM 1174 O O . THR B 1 19 ? 15.617 7.098 -13.445 1 36.53 19 THR B O 1
ATOM 1177 N N . SER B 1 20 ? 17.469 7.828 -14.188 1 36.69 20 SER B N 1
ATOM 1178 C CA . SER B 1 20 ? 16.797 8.266 -15.414 1 36.69 20 SER B CA 1
ATOM 1179 C C . SER B 1 20 ? 16.047 7.109 -16.078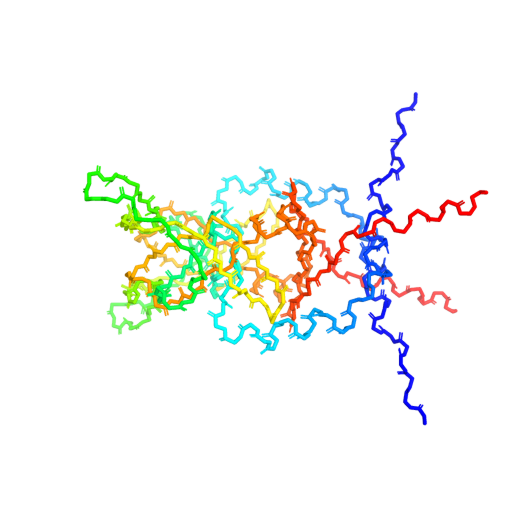 1 36.69 20 SER B C 1
ATOM 1181 O O . SER B 1 20 ? 14.891 7.254 -16.453 1 36.69 20 SER B O 1
ATOM 1183 N N . ASP B 1 21 ? 16.766 6.227 -16.703 1 37.84 21 ASP B N 1
ATOM 1184 C CA . ASP B 1 21 ? 16.172 5.336 -17.703 1 37.84 21 ASP B CA 1
ATOM 1185 C C . ASP B 1 21 ? 15.273 4.293 -17.047 1 37.84 21 ASP B C 1
ATOM 1187 O O . ASP B 1 21 ? 14.234 3.932 -17.594 1 37.84 21 ASP B O 1
ATOM 1191 N N . THR B 1 22 ? 15.703 3.83 -16.047 1 40.97 22 THR B N 1
ATOM 1192 C CA . THR B 1 22 ? 15.055 2.592 -15.625 1 40.97 22 THR B CA 1
ATOM 1193 C C . THR B 1 22 ? 13.742 2.885 -14.898 1 40.97 22 THR B C 1
ATOM 1195 O O . THR B 1 22 ? 12.734 2.209 -15.125 1 40.97 22 THR B O 1
ATOM 1198 N N . LEU B 1 23 ? 13.688 3.902 -14.016 1 44.62 23 LEU B N 1
ATOM 1199 C CA . LEU B 1 23 ? 12.617 4.043 -13.031 1 44.62 23 LEU B CA 1
ATOM 1200 C C . LEU B 1 23 ? 11.344 4.562 -13.68 1 44.62 23 LEU B C 1
ATOM 1202 O O . LEU B 1 23 ? 10.25 4.059 -13.406 1 44.62 23 LEU B O 1
ATOM 1206 N N . THR B 1 24 ? 11.625 5.781 -14.281 1 45.06 24 THR B N 1
ATOM 1207 C CA . THR B 1 24 ? 10.469 6.34 -14.977 1 45.06 24 THR B CA 1
ATOM 1208 C C . THR B 1 24 ? 9.906 5.332 -15.977 1 45.06 24 THR B C 1
ATOM 1210 O O . THR B 1 24 ? 8.688 5.215 -16.125 1 45.06 24 THR B O 1
ATOM 1213 N N . ALA B 1 25 ? 10.812 4.66 -16.609 1 43.16 25 ALA B N 1
ATOM 1214 C CA . ALA B 1 25 ? 10.43 3.668 -17.609 1 43.16 25 ALA B CA 1
ATOM 1215 C C . ALA B 1 25 ? 9.625 2.533 -16.984 1 43.16 25 ALA B C 1
ATOM 1217 O O . ALA B 1 25 ? 8.695 2.002 -17.594 1 43.16 25 ALA B O 1
ATOM 1218 N N . LEU B 1 26 ? 9.906 2.279 -15.773 1 49.12 26 LEU B N 1
ATOM 1219 C CA . LEU B 1 26 ? 9.25 1.125 -15.164 1 49.12 26 LEU B CA 1
ATOM 1220 C C . LEU B 1 26 ? 7.77 1.403 -14.922 1 49.12 26 LEU B C 1
ATOM 1222 O O . LEU B 1 26 ? 6.922 0.543 -15.18 1 49.12 26 LEU B O 1
ATOM 1226 N N . MET B 1 27 ? 7.52 2.641 -14.445 1 53.25 27 MET B N 1
ATOM 1227 C CA . MET B 1 27 ? 6.121 2.916 -14.117 1 53.25 27 MET B CA 1
ATOM 1228 C C . MET B 1 27 ? 5.258 2.924 -15.367 1 53.25 27 MET B C 1
ATOM 1230 O O . MET B 1 27 ? 4.105 2.488 -15.336 1 53.25 27 MET B O 1
ATOM 1234 N N . SER B 1 28 ? 5.992 3.455 -16.406 1 53.53 28 SER B N 1
ATOM 1235 C CA . SER B 1 28 ? 5.215 3.512 -17.625 1 53.53 28 SER B CA 1
ATOM 1236 C C . SER B 1 28 ? 4.875 2.113 -18.141 1 53.53 28 SER B C 1
ATOM 1238 O O . SER B 1 28 ? 3.828 1.908 -18.766 1 53.53 28 SER B O 1
ATOM 1240 N N . GLU B 1 29 ? 5.727 1.256 -17.828 1 54 29 GLU B N 1
ATOM 1241 C CA . GLU B 1 29 ? 5.52 -0.095 -18.344 1 54 29 GLU B CA 1
ATOM 1242 C C . GLU B 1 29 ? 4.684 -0.929 -17.375 1 54 29 GLU B C 1
ATOM 1244 O O . GLU B 1 29 ? 4.16 -1.981 -17.75 1 54 29 GLU B O 1
ATOM 1249 N N . MET B 1 30 ? 4.719 -0.397 -16.219 1 58.78 30 MET B N 1
ATOM 1250 C CA . MET B 1 30 ? 3.955 -1.173 -15.25 1 58.78 30 MET B CA 1
ATOM 1251 C C . MET B 1 30 ? 2.471 -0.836 -15.328 1 58.78 30 MET B C 1
ATOM 1253 O O . MET B 1 30 ? 1.812 -0.673 -14.297 1 58.78 30 MET B O 1
ATOM 1257 N N . VAL B 1 31 ? 1.946 -0.839 -16.516 1 63.34 31 VAL B N 1
ATOM 1258 C CA . VAL B 1 31 ? 0.6 -0.348 -16.797 1 63.34 31 VAL B CA 1
ATOM 1259 C C . VAL B 1 31 ? -0.429 -1.262 -16.125 1 63.34 31 VAL B C 1
ATOM 1261 O O . VAL B 1 31 ? -1.521 -0.818 -15.766 1 63.34 31 VAL B O 1
ATOM 1264 N N . ASN B 1 32 ? 0.028 -2.111 -15.102 1 81.88 32 ASN B N 1
ATOM 1265 C CA . ASN B 1 32 ? -1.062 -2.916 -14.555 1 81.88 32 ASN B CA 1
ATOM 1266 C C . ASN B 1 32 ? -0.762 -3.381 -13.133 1 81.88 32 ASN B C 1
ATOM 1268 O O . ASN B 1 32 ? -1.4 -4.309 -12.633 1 81.88 32 ASN B O 1
ATOM 1272 N N . TRP B 1 33 ? 0.264 -2.775 -12.672 1 90.25 33 TRP B N 1
ATOM 1273 C CA . TRP B 1 33 ? 0.596 -3.137 -11.297 1 90.25 33 TRP B CA 1
ATOM 1274 C C . TRP B 1 33 ? 0.435 -1.94 -10.367 1 90.25 33 TRP B C 1
ATOM 1276 O O . TRP B 1 33 ? 0.879 -0.835 -10.68 1 90.25 33 TRP B O 1
ATOM 1286 N N . ILE B 1 34 ? -0.194 -2.191 -9.266 1 91.5 34 ILE B N 1
ATOM 1287 C CA . ILE B 1 34 ? -0.203 -1.212 -8.188 1 91.5 34 ILE B CA 1
ATOM 1288 C C . ILE B 1 34 ? 0.97 -1.474 -7.242 1 91.5 34 ILE B C 1
ATOM 1290 O O . ILE B 1 34 ? 1.096 -2.566 -6.684 1 91.5 34 ILE B O 1
ATOM 1294 N N . ILE B 1 35 ? 1.852 -0.483 -7.164 1 93.12 35 ILE B N 1
ATOM 1295 C CA . ILE B 1 35 ? 2.912 -0.576 -6.168 1 93.12 35 ILE B CA 1
ATOM 1296 C C . ILE B 1 35 ? 2.32 -0.43 -4.77 1 93.12 35 ILE B C 1
ATOM 1298 O O . ILE B 1 35 ? 1.733 0.604 -4.441 1 93.12 35 ILE B O 1
ATOM 1302 N N . ASP B 1 36 ? 2.488 -1.525 -3.967 1 93.38 36 ASP B N 1
ATOM 1303 C CA . ASP B 1 36 ? 1.71 -1.592 -2.734 1 93.38 36 ASP B CA 1
ATOM 1304 C C . ASP B 1 36 ? 2.588 -1.986 -1.55 1 93.38 36 ASP B C 1
ATOM 1306 O O . ASP B 1 36 ? 3.045 -3.127 -1.461 1 93.38 36 ASP B O 1
ATOM 1310 N N . THR B 1 37 ? 2.742 -1.034 -0.582 1 94.94 37 THR B N 1
ATOM 1311 C CA . THR B 1 37 ? 3.516 -1.3 0.627 1 94.94 37 THR B CA 1
ATOM 1312 C C . THR B 1 37 ? 2.705 -2.133 1.615 1 94.94 37 THR B C 1
ATOM 1314 O O . THR B 1 37 ? 3.26 -2.707 2.553 1 94.94 37 THR B O 1
ATOM 1317 N N . GLY B 1 38 ? 1.436 -2.24 1.523 1 92.69 38 GLY B N 1
ATOM 1318 C CA . GLY B 1 38 ? 0.572 -3.018 2.396 1 92.69 38 GLY B CA 1
ATOM 1319 C C . GLY B 1 38 ? 0.479 -4.477 1.998 1 92.69 38 GLY B C 1
ATOM 1320 O O . GLY B 1 38 ? 0.015 -5.312 2.779 1 92.69 38 GLY B O 1
ATOM 1321 N N . ALA B 1 39 ? 0.911 -4.797 0.812 1 94.81 39 ALA B N 1
ATOM 1322 C CA . ALA B 1 39 ? 0.88 -6.18 0.333 1 94.81 39 ALA B CA 1
ATOM 1323 C C . ALA B 1 39 ? 2.111 -6.949 0.802 1 94.81 39 ALA B C 1
ATOM 1325 O O . ALA B 1 39 ? 3.244 -6.508 0.594 1 94.81 39 ALA B O 1
ATOM 1326 N N . SER B 1 40 ? 1.915 -8.117 1.303 1 94.38 40 SER B N 1
ATOM 1327 C CA . SER B 1 40 ? 3.016 -8.953 1.769 1 94.38 40 SER B CA 1
ATOM 1328 C C . SER B 1 40 ? 3.697 -9.672 0.606 1 94.38 40 SER B C 1
ATOM 1330 O O . SER B 1 40 ? 4.879 -10.008 0.685 1 94.38 40 SER B O 1
ATOM 1332 N N . ASN B 1 41 ? 2.967 -9.945 -0.421 1 96.62 41 ASN B N 1
ATOM 1333 C CA . ASN B 1 41 ? 3.438 -10.625 -1.62 1 96.62 41 ASN B CA 1
ATOM 1334 C C . ASN B 1 41 ? 2.986 -9.906 -2.889 1 96.62 41 ASN B C 1
ATOM 1336 O O . ASN B 1 41 ? 2.047 -9.109 -2.855 1 96.62 41 ASN B O 1
ATOM 1340 N N . HIS B 1 42 ? 3.76 -10.188 -3.934 1 96.81 42 HIS B N 1
ATOM 1341 C CA . HIS B 1 42 ? 3.182 -9.875 -5.234 1 96.81 42 HIS B CA 1
ATOM 1342 C C . HIS B 1 42 ? 1.925 -10.703 -5.492 1 96.81 42 HIS B C 1
ATOM 1344 O O . HIS B 1 42 ? 1.875 -11.891 -5.148 1 96.81 42 HIS B O 1
ATOM 1350 N N . MET B 1 43 ? 0.991 -10.039 -6.117 1 97.06 43 MET B N 1
ATOM 1351 C CA . MET B 1 43 ? -0.271 -10.734 -6.367 1 97.06 43 MET B CA 1
ATOM 1352 C C . MET B 1 43 ? -0.823 -10.375 -7.742 1 97.06 43 MET B C 1
ATOM 1354 O O . MET B 1 43 ? -0.792 -9.211 -8.148 1 97.06 43 MET B O 1
ATOM 1358 N N . VAL B 1 44 ? -1.266 -11.383 -8.477 1 96.31 44 VAL B N 1
ATOM 1359 C CA . VAL B 1 44 ? -1.896 -11.156 -9.773 1 96.31 44 VAL B CA 1
ATOM 1360 C C . VAL B 1 44 ? -3.291 -11.781 -9.781 1 96.31 44 VAL B C 1
ATOM 1362 O O . VAL B 1 44 ? -3.553 -12.742 -9.062 1 96.31 44 VAL B O 1
ATOM 1365 N N . HIS B 1 45 ? -4.152 -11.203 -10.609 1 95.62 45 HIS B N 1
ATOM 1366 C CA . HIS B 1 45 ? -5.523 -11.703 -10.656 1 95.62 45 HIS B CA 1
ATOM 1367 C C . HIS B 1 45 ? -5.801 -12.414 -11.984 1 95.62 45 HIS B C 1
ATOM 1369 O O . HIS B 1 45 ? -6.898 -12.938 -12.195 1 95.62 45 HIS B O 1
ATOM 1375 N N . ASN B 1 46 ? -4.906 -12.383 -12.867 1 94.44 46 ASN B N 1
ATOM 1376 C CA . ASN B 1 46 ? -4.945 -13.078 -14.148 1 94.44 46 ASN B CA 1
ATOM 1377 C C . ASN B 1 46 ? -3.785 -14.062 -14.289 1 94.44 46 ASN B C 1
ATOM 1379 O O . ASN B 1 46 ? -2.623 -13.656 -14.336 1 94.44 46 ASN B O 1
ATOM 1383 N N . ILE B 1 47 ? -4.121 -15.344 -14.391 1 95.19 47 ILE B N 1
ATOM 1384 C CA . ILE B 1 47 ? -3.102 -16.391 -14.391 1 95.19 47 ILE B CA 1
ATOM 1385 C C . ILE B 1 47 ? -2.213 -16.234 -15.625 1 95.19 47 ILE B C 1
ATOM 1387 O O . ILE B 1 47 ? -1.063 -16.672 -15.633 1 95.19 47 ILE B O 1
ATOM 1391 N N . GLY B 1 48 ? -2.746 -15.594 -16.656 1 94.25 48 GLY B N 1
ATOM 1392 C CA . GLY B 1 48 ? -2.002 -15.367 -17.891 1 94.25 48 GLY B CA 1
ATOM 1393 C C . GLY B 1 48 ? -0.779 -14.492 -17.688 1 94.25 48 GLY B C 1
ATOM 1394 O O . GLY B 1 48 ? 0.107 -14.453 -18.547 1 94.25 48 GLY B O 1
ATOM 1395 N N . LEU B 1 49 ? -0.656 -13.805 -16.578 1 91.94 49 LEU B N 1
ATOM 1396 C CA . LEU B 1 49 ? 0.471 -12.93 -16.281 1 91.94 49 LEU B CA 1
ATOM 1397 C C . LEU B 1 49 ? 1.609 -13.711 -15.633 1 91.94 49 LEU B C 1
ATOM 1399 O O . LEU B 1 49 ? 2.705 -13.172 -15.445 1 91.94 49 LEU B O 1
ATOM 1403 N N . MET B 1 50 ? 1.331 -14.961 -15.352 1 94.62 50 MET B N 1
ATOM 1404 C CA . MET B 1 50 ? 2.363 -15.797 -14.742 1 94.62 50 MET B CA 1
ATOM 1405 C C . MET B 1 50 ? 3.123 -16.594 -15.797 1 94.62 50 MET B C 1
ATOM 1407 O O . MET B 1 50 ? 2.518 -17.141 -16.719 1 94.62 50 MET B O 1
ATOM 1411 N N . THR B 1 51 ? 4.383 -16.531 -15.695 1 94.81 51 THR B N 1
ATOM 1412 C CA . THR B 1 51 ? 5.227 -17.25 -16.641 1 94.81 51 THR B CA 1
ATOM 1413 C C . THR B 1 51 ? 5.344 -18.719 -16.25 1 94.81 51 THR B C 1
ATOM 1415 O O . THR B 1 51 ? 5.445 -19.594 -17.109 1 94.81 51 THR B O 1
ATOM 1418 N N . GLN B 1 52 ? 5.402 -19.016 -15.039 1 96.06 52 GLN B N 1
ATOM 1419 C CA . GLN B 1 52 ? 5.352 -20.344 -14.445 1 96.06 52 GLN B CA 1
ATOM 1420 C C . GLN B 1 52 ? 4.594 -20.328 -13.117 1 96.06 52 GLN B C 1
ATOM 1422 O O . GLN B 1 52 ? 4.688 -19.359 -12.359 1 96.06 52 GLN B O 1
ATOM 1427 N N . CYS B 1 53 ? 3.822 -21.359 -12.938 1 96.62 53 CYS B N 1
ATOM 1428 C CA . CYS B 1 53 ? 3.143 -21.406 -11.648 1 96.62 53 CYS B CA 1
ATOM 1429 C C . CYS B 1 53 ? 2.848 -22.844 -11.227 1 96.62 53 CYS B C 1
ATOM 1431 O O . CYS B 1 53 ? 2.861 -23.75 -12.062 1 96.62 53 CYS B O 1
ATOM 1433 N N . THR B 1 54 ? 2.766 -23 -9.977 1 97.44 54 THR B N 1
ATOM 1434 C CA . THR B 1 54 ? 2.416 -24.266 -9.344 1 97.44 54 THR B CA 1
ATOM 1435 C C . THR B 1 54 ? 1.013 -24.203 -8.742 1 97.44 54 THR B C 1
ATOM 1437 O O . THR B 1 54 ? 0.673 -23.25 -8.039 1 97.44 54 THR B O 1
ATOM 1440 N N . ASP B 1 55 ? 0.301 -25.219 -9.039 1 97.25 55 ASP B N 1
ATOM 1441 C CA . ASP B 1 55 ? -1.015 -25.391 -8.43 1 97.25 55 ASP B CA 1
ATOM 1442 C C . ASP B 1 55 ? -0.896 -25.906 -7 1 97.25 55 ASP B C 1
ATOM 1444 O O . ASP B 1 55 ? -0.283 -26.953 -6.77 1 97.25 55 ASP B O 1
ATOM 1448 N N . LEU B 1 56 ? -1.49 -25.125 -6.066 1 96.38 56 LEU B N 1
ATOM 1449 C CA . LEU B 1 56 ? -1.347 -25.5 -4.664 1 96.38 56 LEU B CA 1
ATOM 1450 C C . LEU B 1 56 ? -2.357 -26.578 -4.281 1 96.38 56 LEU B C 1
ATOM 1452 O O . LEU B 1 56 ? -2.223 -27.219 -3.234 1 96.38 56 LEU B O 1
ATOM 1456 N N . GLY B 1 57 ? -3.287 -26.75 -5.09 1 93.06 57 GLY B N 1
ATOM 1457 C CA . GLY B 1 57 ? -4.238 -27.828 -4.883 1 93.06 57 GLY B CA 1
ATOM 1458 C C . GLY B 1 57 ? -5.43 -27.422 -4.035 1 93.06 57 GLY B C 1
ATOM 1459 O O . GLY B 1 57 ? -5.359 -26.453 -3.289 1 93.06 57 GLY B O 1
ATOM 1460 N N . ASP B 1 58 ? -6.48 -28.203 -4.051 1 88.75 58 ASP B N 1
ATOM 1461 C CA . ASP B 1 58 ? -7.754 -27.906 -3.4 1 88.75 58 ASP B CA 1
ATOM 1462 C C . ASP B 1 58 ? -7.641 -28.062 -1.885 1 88.75 58 ASP B C 1
ATOM 1464 O O . ASP B 1 58 ? -8.453 -27.5 -1.141 1 88.75 58 ASP B O 1
ATOM 1468 N N . LYS B 1 59 ? -6.648 -28.797 -1.452 1 92.38 59 LYS B N 1
ATOM 1469 C CA . LYS B 1 59 ? -6.496 -29.031 -0.018 1 92.38 59 LYS B CA 1
ATOM 1470 C C . LYS B 1 59 ? -5.656 -27.938 0.631 1 92.38 59 LYS B C 1
ATOM 1472 O O . LYS B 1 59 ? -5.527 -27.891 1.855 1 92.38 59 LYS B O 1
ATOM 1477 N N . ASN B 1 60 ? -5.246 -27.047 -0.235 1 89.81 60 ASN B N 1
ATOM 1478 C CA . ASN B 1 60 ? -4.43 -25.969 0.304 1 89.81 60 ASN B CA 1
ATOM 1479 C C . ASN B 1 60 ? -5.27 -24.984 1.114 1 89.81 60 ASN B C 1
ATOM 1481 O O . ASN B 1 60 ? -6.41 -24.688 0.757 1 89.81 60 ASN B O 1
ATOM 1485 N N . ASN B 1 61 ? -4.703 -24.484 2.271 1 91.75 61 ASN B N 1
ATOM 1486 C CA . ASN B 1 61 ? -5.41 -23.547 3.133 1 91.75 61 ASN B CA 1
ATOM 1487 C C . ASN B 1 61 ? -4.719 -22.188 3.168 1 91.75 61 ASN B C 1
ATOM 1489 O O . ASN B 1 61 ? -4.895 -21.422 4.113 1 91.75 61 ASN B O 1
ATOM 1493 N N . LYS B 1 62 ? -3.963 -21.969 2.127 1 95.44 62 LYS B N 1
ATOM 1494 C CA . LYS B 1 62 ? -3.285 -20.688 2.088 1 95.44 62 LYS B CA 1
ATOM 1495 C C . LYS B 1 62 ? -4.242 -19.578 1.67 1 95.44 62 LYS B C 1
ATOM 1497 O O . LYS B 1 62 ? -5.031 -19.734 0.738 1 95.44 62 LYS B O 1
ATOM 1502 N N . LYS B 1 63 ? -4.211 -18.453 2.484 1 96.44 63 LYS B N 1
ATOM 1503 C CA . LYS B 1 63 ? -5.094 -17.312 2.27 1 96.44 63 LYS B CA 1
ATOM 1504 C C . LYS B 1 63 ? -4.344 -15.992 2.463 1 96.44 63 LYS B C 1
ATOM 1506 O O . LYS B 1 63 ? -3.305 -15.961 3.125 1 96.44 63 LYS B O 1
ATOM 1511 N N . VAL B 1 64 ? -4.793 -15.008 1.826 1 96.06 64 VAL B N 1
ATOM 1512 C CA . VAL B 1 64 ? -4.355 -13.648 2.111 1 96.06 64 VAL B CA 1
ATOM 1513 C C . VAL B 1 64 ? -5.395 -12.945 2.979 1 96.06 64 VAL B C 1
ATOM 1515 O O . VAL B 1 64 ? -6.598 -13.102 2.773 1 96.06 64 VAL B O 1
ATOM 1518 N N . ASN B 1 65 ? -4.918 -12.18 4 1 94.5 65 ASN B N 1
ATOM 1519 C CA . ASN B 1 65 ? -5.789 -11.383 4.855 1 94.5 65 ASN B CA 1
ATOM 1520 C C . ASN B 1 65 ? -6.074 -10.008 4.242 1 94.5 65 ASN B C 1
ATOM 1522 O O . ASN B 1 65 ? -5.16 -9.344 3.76 1 94.5 65 ASN B O 1
ATOM 1526 N N . LEU B 1 66 ? -7.363 -9.711 4.285 1 94.5 66 LEU B N 1
ATOM 1527 C CA . LEU B 1 66 ? -7.785 -8.406 3.795 1 94.5 66 LEU B CA 1
ATOM 1528 C C . LEU B 1 66 ? -7.891 -7.406 4.941 1 94.5 66 LEU B C 1
ATOM 1530 O O . LEU B 1 66 ? -7.934 -7.797 6.109 1 94.5 66 LEU B O 1
ATOM 1534 N N . HIS B 1 67 ? -7.961 -6.105 4.547 1 91.5 67 HIS B N 1
ATOM 1535 C CA . HIS B 1 67 ? -8.07 -5.043 5.543 1 91.5 67 HIS B CA 1
ATOM 1536 C C . HIS B 1 67 ? -9.391 -5.129 6.301 1 91.5 67 HIS B C 1
ATOM 1538 O O . HIS B 1 67 ? -9.492 -4.645 7.43 1 91.5 67 HIS B O 1
ATOM 1544 N N . THR B 1 68 ? -10.344 -5.75 5.672 1 92.81 68 THR B N 1
ATOM 1545 C CA . THR B 1 68 ? -11.664 -5.863 6.273 1 92.81 68 THR B CA 1
ATOM 1546 C C . THR B 1 68 ? -11.719 -7.035 7.25 1 92.81 68 THR B C 1
ATOM 1548 O O . THR B 1 68 ? -12.719 -7.223 7.949 1 92.81 68 THR B O 1
ATOM 1551 N N . GLY B 1 69 ? -10.688 -7.75 7.32 1 91.19 69 GLY B N 1
ATOM 1552 C CA . GLY B 1 69 ? -10.688 -8.945 8.148 1 91.19 69 GLY B CA 1
ATOM 1553 C C . GLY B 1 69 ? -11.047 -10.203 7.375 1 91.19 69 GLY B C 1
ATOM 1554 O O . GLY B 1 69 ? -10.836 -11.32 7.859 1 91.19 69 GLY B O 1
ATOM 1555 N N . GLY B 1 70 ? -11.562 -9.984 6.207 1 92.88 70 GLY B N 1
ATOM 1556 C CA . GLY B 1 70 ? -11.828 -11.133 5.355 1 92.88 70 GLY B CA 1
ATOM 1557 C C . GLY B 1 70 ? -10.562 -11.797 4.84 1 92.88 70 GLY B C 1
ATOM 1558 O O . GLY B 1 70 ? -9.461 -11.289 5.051 1 92.88 70 GLY B O 1
ATOM 1559 N N . GLN B 1 71 ? -10.836 -12.984 4.25 1 94.81 71 GLN B N 1
ATOM 1560 C CA . GLN B 1 71 ? -9.734 -13.742 3.652 1 94.81 71 GLN B CA 1
ATOM 1561 C C . GLN B 1 71 ? -10.086 -14.188 2.236 1 94.81 71 GLN B C 1
ATOM 1563 O O . GLN B 1 71 ? -11.25 -14.43 1.926 1 94.81 71 GLN B O 1
ATOM 1568 N N . VAL B 1 72 ? -9.055 -14.258 1.455 1 95.25 72 VAL B N 1
ATOM 1569 C CA . VAL B 1 72 ? -9.227 -14.797 0.11 1 95.25 72 VAL B CA 1
ATOM 1570 C C . VAL B 1 72 ? -8.203 -15.898 -0.144 1 95.25 72 VAL B C 1
ATOM 1572 O O . VAL B 1 72 ? -7.055 -15.805 0.295 1 95.25 72 VAL B O 1
ATOM 1575 N N . PRO B 1 73 ? -8.594 -16.938 -0.854 1 95.62 73 PRO B N 1
ATOM 1576 C CA . PRO B 1 73 ? -7.695 -18.078 -1.077 1 95.62 73 PRO B CA 1
ATOM 1577 C C . PRO B 1 73 ? -6.625 -17.781 -2.125 1 95.62 73 PRO B C 1
ATOM 1579 O O . PRO B 1 73 ? -6.859 -17 -3.053 1 95.62 73 PRO B O 1
ATOM 1582 N N . ILE B 1 74 ? -5.512 -18.453 -1.908 1 96.69 74 ILE B N 1
ATOM 1583 C CA . ILE B 1 74 ? -4.441 -18.531 -2.896 1 96.69 74 ILE B CA 1
ATOM 1584 C C . ILE B 1 74 ? -4.52 -19.859 -3.652 1 96.69 74 ILE B C 1
ATOM 1586 O O . ILE B 1 74 ? -4.582 -20.922 -3.041 1 96.69 74 ILE B O 1
ATOM 1590 N N . SER B 1 75 ? -4.504 -19.766 -4.902 1 96.06 75 SER B N 1
ATOM 1591 C CA . SER B 1 75 ? -4.656 -21.016 -5.641 1 96.06 75 SER B CA 1
ATOM 1592 C C . SER B 1 75 ? -3.338 -21.438 -6.281 1 96.06 75 SER B C 1
ATOM 1594 O O . SER B 1 75 ? -3.055 -22.625 -6.395 1 96.06 75 SER B O 1
ATOM 1596 N N . HIS B 1 76 ? -2.555 -20.531 -6.773 1 97.94 76 HIS B N 1
ATOM 1597 C CA . HIS B 1 76 ? -1.278 -20.797 -7.43 1 97.94 76 HIS B CA 1
ATOM 1598 C C . HIS B 1 76 ? -0.191 -19.859 -6.918 1 97.94 76 HIS B C 1
ATOM 1600 O O . HIS B 1 76 ? -0.49 -18.781 -6.402 1 97.94 76 HIS B O 1
ATOM 1606 N N . ILE B 1 77 ? 0.988 -20.375 -6.969 1 98.38 77 ILE B N 1
ATOM 1607 C CA . ILE B 1 77 ? 2.182 -19.578 -6.703 1 98.38 77 ILE B CA 1
ATOM 1608 C C . ILE B 1 77 ? 3.184 -19.75 -7.844 1 98.38 77 ILE B C 1
ATOM 1610 O O . ILE B 1 77 ? 3.365 -20.859 -8.352 1 98.38 77 ILE B O 1
ATOM 1614 N N . GLY B 1 78 ? 3.799 -18.594 -8.266 1 98.06 78 GLY B N 1
ATOM 1615 C CA . GLY B 1 78 ? 4.738 -18.719 -9.367 1 98.06 78 GLY B CA 1
ATOM 1616 C C . GLY B 1 78 ? 5.504 -17.438 -9.641 1 98.06 78 GLY B C 1
ATOM 1617 O O . GLY B 1 78 ? 5.82 -16.688 -8.719 1 98.06 78 GLY B O 1
ATOM 1618 N N . ASP B 1 79 ? 5.93 -17.312 -10.992 1 97.38 79 ASP B N 1
ATOM 1619 C CA . ASP B 1 79 ? 6.723 -16.172 -11.43 1 97.38 79 ASP B CA 1
ATOM 1620 C C . ASP B 1 79 ? 5.938 -15.305 -12.406 1 97.38 79 ASP B C 1
ATOM 1622 O O . ASP B 1 79 ? 5.047 -15.789 -13.102 1 97.38 79 ASP B O 1
ATOM 1626 N N . SER B 1 80 ? 6.238 -14.055 -12.336 1 94.31 80 SER B N 1
ATOM 1627 C CA . SER B 1 80 ? 5.625 -13.125 -13.281 1 94.31 80 SER B CA 1
ATOM 1628 C C . SER B 1 80 ? 6.629 -12.078 -13.758 1 94.31 80 SER B C 1
ATOM 1630 O O . SER B 1 80 ? 7.562 -11.734 -13.031 1 94.31 80 SER B O 1
ATOM 1632 N N . LEU B 1 81 ? 6.352 -11.602 -14.953 1 89.44 81 LEU B N 1
ATOM 1633 C CA . LEU B 1 81 ? 7.105 -10.477 -15.484 1 89.44 81 LEU B CA 1
ATOM 1634 C C . LEU B 1 81 ? 6.465 -9.156 -15.07 1 89.44 81 LEU B C 1
ATOM 1636 O O . LEU B 1 81 ? 5.273 -8.938 -15.305 1 89.44 81 LEU B O 1
ATOM 1640 N N . VAL B 1 82 ? 7.09 -8.398 -14.312 1 83.12 82 VAL B N 1
ATOM 1641 C CA . VAL B 1 82 ? 6.539 -7.117 -13.883 1 83.12 82 VAL B CA 1
ATOM 1642 C C . VAL B 1 82 ? 6.996 -6.012 -14.836 1 83.12 82 VAL B C 1
ATOM 1644 O O . VAL B 1 82 ? 6.211 -5.129 -15.195 1 83.12 82 VAL B O 1
ATOM 1647 N N . LEU B 1 83 ? 8.227 -5.945 -14.984 1 71.31 83 LEU B N 1
ATOM 1648 C CA . LEU B 1 83 ? 8.781 -5.023 -15.977 1 71.31 83 LEU B CA 1
ATOM 1649 C C . LEU B 1 83 ? 9.305 -5.781 -17.188 1 71.31 83 LEU B C 1
ATOM 1651 O O . LEU B 1 83 ? 9.391 -7.012 -17.172 1 71.31 83 LEU B O 1
ATOM 1655 N N . LYS B 1 84 ? 9.328 -5.129 -18.297 1 70.25 84 LYS B N 1
ATOM 1656 C CA . LYS B 1 84 ? 9.734 -5.758 -19.547 1 70.25 84 LYS B CA 1
ATOM 1657 C C . LYS B 1 84 ? 10.812 -6.812 -19.312 1 70.25 84 LYS B C 1
ATOM 1659 O O . LYS B 1 84 ? 10.773 -7.891 -19.906 1 70.25 84 LYS B O 1
ATOM 1664 N N . ASP B 1 85 ? 11.57 -6.684 -18.375 1 78.56 85 ASP B N 1
ATOM 1665 C CA . ASP B 1 85 ? 12.664 -7.645 -18.297 1 78.56 85 ASP B CA 1
ATOM 1666 C C . ASP B 1 85 ? 12.93 -8.055 -16.844 1 78.56 85 ASP B C 1
ATOM 1668 O O . ASP B 1 85 ? 13.984 -8.625 -16.531 1 78.56 85 ASP B O 1
ATOM 1672 N N . LYS B 1 86 ? 12.016 -7.836 -16.031 1 85 86 LYS B N 1
ATOM 1673 C CA . LYS B 1 86 ? 12.25 -8.203 -14.633 1 85 86 LYS B CA 1
ATOM 1674 C C . LYS B 1 86 ? 11.234 -9.227 -14.148 1 85 86 LYS B C 1
ATOM 1676 O O . LYS B 1 86 ? 10.023 -8.992 -14.211 1 85 86 LYS B O 1
ATOM 1681 N N . ILE B 1 87 ? 11.82 -10.312 -13.773 1 91.31 87 ILE B N 1
ATOM 1682 C CA . ILE B 1 87 ? 10.984 -11.383 -13.25 1 91.31 87 ILE B CA 1
ATOM 1683 C C . ILE B 1 87 ? 10.93 -11.297 -11.727 1 91.31 87 ILE B C 1
ATOM 1685 O O . ILE B 1 87 ? 11.961 -11.102 -11.07 1 91.31 87 ILE B O 1
ATOM 1689 N N . VAL B 1 88 ? 9.766 -11.367 -11.266 1 93.31 88 VAL B N 1
ATOM 1690 C CA . VAL B 1 88 ? 9.594 -11.5 -9.82 1 93.31 88 VAL B CA 1
ATOM 1691 C C . VAL B 1 88 ? 9.078 -12.891 -9.484 1 93.31 88 VAL B C 1
ATOM 1693 O O . VAL B 1 88 ? 8.375 -13.508 -10.281 1 93.31 88 VAL B O 1
ATOM 1696 N N . HIS B 1 89 ? 9.406 -13.289 -8.234 1 96.44 89 HIS B N 1
ATOM 1697 C CA . HIS B 1 89 ? 9.117 -14.656 -7.816 1 96.44 89 HIS B CA 1
ATOM 1698 C C . HIS B 1 89 ? 8.086 -14.68 -6.688 1 96.44 89 HIS B C 1
ATOM 1700 O O . HIS B 1 89 ? 7.773 -13.641 -6.109 1 96.44 89 HIS B O 1
ATOM 1706 N N . ASP B 1 90 ? 7.523 -15.938 -6.477 1 97.75 90 ASP B N 1
ATOM 1707 C CA . ASP B 1 90 ? 6.57 -16.172 -5.398 1 97.75 90 ASP B CA 1
ATOM 1708 C C . ASP B 1 90 ? 5.371 -15.227 -5.508 1 97.75 90 ASP B C 1
ATOM 1710 O O . ASP B 1 90 ? 4.973 -14.602 -4.523 1 97.75 90 ASP B O 1
ATOM 1714 N N . VAL B 1 91 ? 5.02 -15.117 -6.715 1 97.81 91 VAL B N 1
ATOM 1715 C CA . VAL B 1 91 ? 3.822 -14.336 -7.004 1 97.81 91 VAL B CA 1
ATOM 1716 C C . VAL B 1 91 ? 2.576 -15.164 -6.723 1 97.81 91 VAL B C 1
ATOM 1718 O O . VAL B 1 91 ? 2.49 -16.328 -7.129 1 97.81 91 VAL B O 1
ATOM 1721 N N . LEU B 1 92 ? 1.664 -14.57 -6.008 1 98.25 92 LEU B N 1
ATOM 1722 C CA . LEU B 1 92 ? 0.427 -15.266 -5.676 1 98.25 92 LEU B CA 1
ATOM 1723 C C . LEU B 1 92 ? -0.648 -14.992 -6.723 1 98.25 92 LEU B C 1
ATOM 1725 O O . LEU B 1 92 ? -0.817 -13.852 -7.164 1 98.25 92 LEU B O 1
ATOM 1729 N N . PHE B 1 93 ? -1.311 -16.094 -7.086 1 97.5 93 PHE B N 1
ATOM 1730 C CA . PHE B 1 93 ? -2.488 -15.945 -7.934 1 97.5 93 PHE B CA 1
ATOM 1731 C C . PHE B 1 93 ? -3.754 -15.852 -7.094 1 97.5 93 PHE B C 1
ATOM 1733 O O . PHE B 1 93 ? -4.121 -16.797 -6.402 1 97.5 93 PHE B O 1
ATOM 1740 N N . ILE B 1 94 ? -4.414 -14.672 -7.172 1 97.25 94 ILE B N 1
ATOM 1741 C CA . ILE B 1 94 ? -5.641 -14.375 -6.441 1 97.25 94 ILE B CA 1
ATOM 1742 C C . ILE B 1 94 ? -6.723 -13.922 -7.414 1 97.25 94 ILE B C 1
ATOM 1744 O O . ILE B 1 94 ? -6.91 -12.719 -7.621 1 97.25 94 ILE B O 1
ATOM 1748 N N . PRO B 1 95 ? -7.57 -14.773 -7.84 1 94.81 95 PRO B N 1
ATOM 1749 C CA . PRO B 1 95 ? -8.547 -14.414 -8.875 1 94.81 95 PRO B CA 1
ATOM 1750 C C . PRO B 1 95 ? -9.594 -13.422 -8.383 1 94.81 95 PRO B C 1
ATOM 1752 O O . PRO B 1 95 ? -10.211 -12.719 -9.188 1 94.81 95 PRO B O 1
ATOM 1755 N N . GLU B 1 96 ? -9.789 -13.305 -7.117 1 95.38 96 GLU B N 1
ATOM 1756 C CA . GLU B 1 96 ? -10.812 -12.43 -6.543 1 95.38 96 GLU B CA 1
ATOM 1757 C C . GLU B 1 96 ? -10.398 -10.969 -6.637 1 95.38 96 GLU B C 1
ATOM 1759 O O . GLU B 1 96 ? -11.227 -10.07 -6.457 1 95.38 96 GLU B O 1
ATOM 1764 N N . PHE B 1 97 ? -9.156 -10.734 -6.891 1 95.5 97 PHE B N 1
ATOM 1765 C CA . PHE B 1 97 ? -8.68 -9.359 -6.957 1 95.5 97 PHE B CA 1
ATOM 1766 C C . PHE B 1 97 ? -9.008 -8.742 -8.312 1 95.5 97 PHE B C 1
ATOM 1768 O O . PHE B 1 97 ? -9.203 -9.461 -9.297 1 95.5 97 PHE B O 1
ATOM 1775 N N . LYS B 1 98 ? -9.023 -7.352 -8.305 1 93.31 98 LYS B N 1
ATOM 1776 C CA . LYS B 1 98 ? -9.289 -6.617 -9.539 1 93.31 98 LYS B CA 1
ATOM 1777 C C . LYS B 1 98 ? -8 -6.039 -10.125 1 93.31 98 LYS B C 1
ATOM 1779 O O . LYS B 1 98 ? -7.965 -5.656 -11.297 1 93.31 98 LYS B O 1
ATOM 1784 N N . TYR B 1 99 ? -6.984 -6.035 -9.312 1 91.5 99 TYR B N 1
ATOM 1785 C CA . TYR B 1 99 ? -5.727 -5.422 -9.727 1 91.5 99 TYR B CA 1
ATOM 1786 C C . TYR B 1 99 ? -4.539 -6.289 -9.336 1 91.5 99 TYR B C 1
ATOM 1788 O O . TYR B 1 99 ? -4.633 -7.105 -8.414 1 91.5 99 TYR B O 1
ATOM 1796 N N . ASN B 1 100 ? -3.441 -6.062 -10.117 1 94.25 100 ASN B N 1
ATOM 1797 C CA . ASN B 1 100 ? -2.174 -6.664 -9.711 1 94.25 100 ASN B CA 1
ATOM 1798 C C . ASN B 1 100 ? -1.463 -5.812 -8.664 1 94.25 100 ASN B C 1
ATOM 1800 O O . ASN B 1 100 ? -1.398 -4.59 -8.789 1 94.25 100 ASN B O 1
ATOM 1804 N N . LEU B 1 101 ? -0.96 -6.488 -7.645 1 94.31 101 LEU B N 1
ATOM 1805 C CA . LEU B 1 101 ? -0.238 -5.785 -6.59 1 94.31 101 LEU B CA 1
ATOM 1806 C C . LEU B 1 101 ? 1.249 -6.121 -6.633 1 94.31 101 LEU B C 1
ATOM 1808 O O . LEU B 1 101 ? 1.623 -7.297 -6.68 1 94.31 101 LEU B O 1
ATOM 1812 N N . LEU B 1 102 ? 2.041 -5.074 -6.723 1 94.94 102 LEU B N 1
ATOM 1813 C CA . LEU B 1 102 ? 3.486 -5.211 -6.574 1 94.94 102 LEU B CA 1
ATOM 1814 C C . LEU B 1 102 ? 3.918 -4.906 -5.141 1 94.94 102 LEU B C 1
ATOM 1816 O O . LEU B 1 102 ? 3.873 -3.756 -4.707 1 94.94 102 LEU B O 1
ATOM 1820 N N . SER B 1 103 ? 4.305 -5.945 -4.484 1 95.19 103 SER B N 1
ATOM 1821 C CA . SER B 1 103 ? 4.738 -5.801 -3.096 1 95.19 103 SER B CA 1
ATOM 1822 C C . SER B 1 103 ? 6.078 -5.078 -3.006 1 95.19 103 SER B C 1
ATOM 1824 O O . SER B 1 103 ? 7.09 -5.578 -3.496 1 95.19 103 SER B O 1
ATOM 1826 N N . VAL B 1 104 ? 6.062 -4 -2.275 1 94.31 104 VAL B N 1
ATOM 1827 C CA . VAL B 1 104 ? 7.285 -3.213 -2.143 1 94.31 104 VAL B CA 1
ATOM 1828 C C . VAL B 1 104 ? 8.312 -3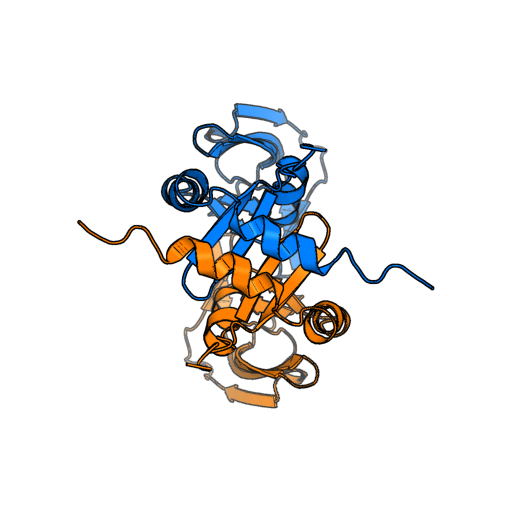.988 -1.319 1 94.31 104 VAL B C 1
ATOM 1830 O O . VAL B 1 104 ? 9.5 -4.012 -1.657 1 94.31 104 VAL B O 1
ATOM 1833 N N . SER B 1 105 ? 7.84 -4.613 -0.269 1 94.75 105 SER B N 1
ATOM 1834 C CA . SER B 1 105 ? 8.758 -5.367 0.579 1 94.75 105 SER B CA 1
ATOM 1835 C C . SER B 1 105 ? 9.406 -6.516 -0.189 1 94.75 105 SER B C 1
ATOM 1837 O O . SER B 1 105 ? 10.617 -6.719 -0.109 1 94.75 105 SER B O 1
ATOM 1839 N N . GLN B 1 106 ? 8.625 -7.234 -0.957 1 95 106 GLN B N 1
ATOM 1840 C CA . GLN B 1 106 ? 9.172 -8.336 -1.744 1 95 106 GLN B CA 1
ATOM 1841 C C . GLN B 1 106 ? 10.078 -7.816 -2.857 1 95 106 GLN B C 1
ATOM 1843 O O . GLN B 1 106 ? 11.148 -8.375 -3.105 1 95 106 GLN B O 1
ATOM 1848 N N . LEU B 1 107 ? 9.656 -6.797 -3.475 1 92.31 107 LEU B N 1
ATOM 1849 C CA . LEU B 1 107 ? 10.398 -6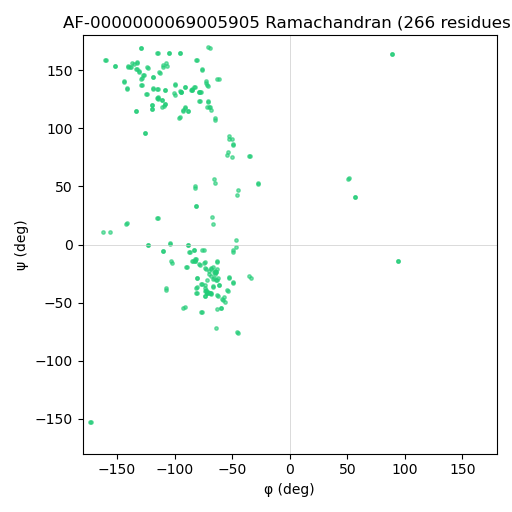.219 -4.59 1 92.31 107 LEU B CA 1
ATOM 1850 C C . LEU B 1 107 ? 11.789 -5.777 -4.145 1 92.31 107 LEU B C 1
ATOM 1852 O O . LEU B 1 107 ? 12.789 -6.121 -4.781 1 92.31 107 LEU B O 1
ATOM 1856 N N . THR B 1 108 ? 11.805 -4.969 -3.137 1 91.81 108 THR B N 1
ATOM 1857 C CA . THR B 1 108 ? 13.07 -4.402 -2.682 1 91.81 108 THR B CA 1
ATOM 1858 C C . THR B 1 108 ? 14.023 -5.504 -2.229 1 91.81 108 THR B C 1
ATOM 1860 O O . THR B 1 108 ? 15.234 -5.398 -2.42 1 91.81 108 THR B O 1
ATOM 1863 N N . LYS B 1 109 ? 13.484 -6.551 -1.653 1 92.31 109 LYS B N 1
ATOM 1864 C CA . LYS B 1 109 ? 14.312 -7.664 -1.197 1 92.31 109 LYS B CA 1
ATOM 1865 C C . LYS B 1 109 ? 14.812 -8.5 -2.373 1 92.31 109 LYS B C 1
ATOM 1867 O O . LYS B 1 109 ? 16 -8.844 -2.441 1 92.31 109 LYS B O 1
ATOM 1872 N N . GLN B 1 110 ? 13.938 -8.766 -3.26 1 90.12 110 GLN B N 1
ATOM 1873 C CA . GLN B 1 110 ? 14.266 -9.664 -4.363 1 90.12 110 GLN B CA 1
ATOM 1874 C C . GLN B 1 110 ? 15.211 -8.992 -5.355 1 90.12 110 GLN B C 1
ATOM 1876 O O . GLN B 1 110 ? 16.125 -9.633 -5.887 1 90.12 110 GLN B O 1
ATOM 1881 N N . LEU B 1 111 ? 14.977 -7.719 -5.609 1 86.31 111 LEU B N 1
ATOM 1882 C CA . LEU B 1 111 ? 15.727 -7.047 -6.664 1 86.31 111 LEU B CA 1
ATOM 1883 C C . LEU B 1 111 ? 16.797 -6.141 -6.07 1 86.31 111 LEU B C 1
ATOM 1885 O O . LEU B 1 111 ? 17.516 -5.449 -6.809 1 86.31 111 LEU B O 1
ATOM 1889 N N . ARG B 1 112 ? 16.953 -6.066 -4.809 1 85.5 112 ARG B N 1
ATOM 1890 C CA . ARG B 1 112 ? 17.922 -5.203 -4.137 1 85.5 112 ARG B CA 1
ATOM 1891 C C . ARG B 1 112 ? 17.812 -3.77 -4.645 1 85.5 112 ARG B C 1
ATOM 1893 O O . ARG B 1 112 ? 18.812 -3.188 -5.074 1 85.5 112 ARG B O 1
ATOM 1900 N N . CYS B 1 113 ? 16.625 -3.252 -4.516 1 86.69 113 CYS B N 1
ATOM 1901 C CA . CYS B 1 113 ? 16.344 -1.902 -4.988 1 86.69 113 CYS B CA 1
ATOM 1902 C C . CYS B 1 113 ? 15.672 -1.075 -3.896 1 86.69 113 CYS B C 1
ATOM 1904 O O . CYS B 1 113 ? 15.414 -1.575 -2.799 1 86.69 113 CYS B O 1
ATOM 1906 N N . VAL B 1 114 ? 15.602 0.169 -4.188 1 87.5 114 VAL B N 1
ATOM 1907 C CA . VAL B 1 114 ? 14.922 1.104 -3.299 1 87.5 114 VAL B CA 1
ATOM 1908 C C . VAL B 1 114 ? 13.75 1.755 -4.027 1 87.5 114 VAL B C 1
ATOM 1910 O O . VAL B 1 114 ? 13.805 1.97 -5.242 1 87.5 114 VAL B O 1
ATOM 1913 N N . VAL B 1 115 ? 12.727 1.973 -3.242 1 89.88 115 VAL B N 1
ATOM 1914 C CA . VAL B 1 115 ? 11.57 2.684 -3.771 1 89.88 115 VAL B CA 1
ATOM 1915 C C . VAL B 1 115 ? 11.406 4.02 -3.051 1 89.88 115 VAL B C 1
ATOM 1917 O O . VAL B 1 115 ? 11.344 4.066 -1.82 1 89.88 115 VAL B O 1
ATOM 1920 N N . LEU B 1 116 ? 11.336 5.086 -3.859 1 88.88 116 LEU B N 1
ATOM 1921 C CA . LEU B 1 116 ? 11.172 6.438 -3.344 1 88.88 116 LEU B CA 1
ATOM 1922 C C . LEU B 1 116 ? 9.828 7.027 -3.762 1 88.88 116 LEU B C 1
ATOM 1924 O O . LEU B 1 116 ? 9.5 7.043 -4.949 1 88.88 116 LEU B O 1
ATOM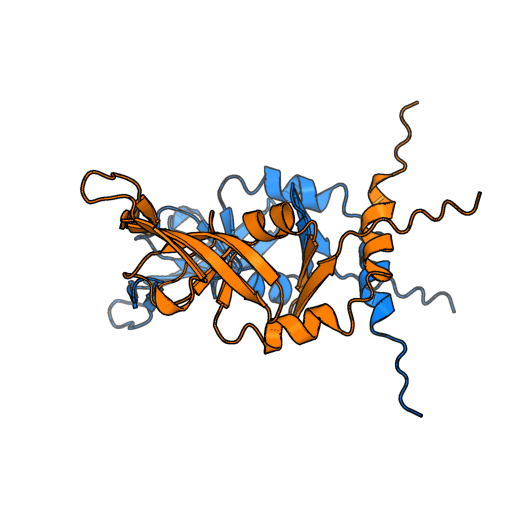 1928 N N . TYR B 1 117 ? 9.141 7.445 -2.732 1 90.31 117 TYR B N 1
ATOM 1929 C CA . TYR B 1 117 ? 7.867 8.094 -3.01 1 90.31 117 TYR B CA 1
ATOM 1930 C C . TYR B 1 117 ? 7.941 9.586 -2.721 1 90.31 117 TYR B C 1
ATOM 1932 O O . TYR B 1 117 ? 8.18 10 -1.582 1 90.31 117 TYR B O 1
ATOM 1940 N N . PHE B 1 118 ? 7.715 10.336 -3.781 1 86.12 118 PHE B N 1
ATOM 1941 C CA . PHE B 1 118 ? 7.57 11.781 -3.701 1 86.12 118 PHE B CA 1
ATOM 1942 C C . PHE B 1 118 ? 6.109 12.188 -3.842 1 86.12 118 PHE B C 1
ATOM 1944 O O . PHE B 1 118 ? 5.262 11.367 -4.195 1 86.12 118 PHE B O 1
ATOM 1951 N N . PRO B 1 119 ? 5.848 13.391 -3.477 1 86.31 119 PRO B N 1
ATOM 1952 C CA . PRO B 1 119 ? 4.457 13.836 -3.607 1 86.31 119 PRO B CA 1
ATOM 1953 C C . PRO B 1 119 ? 3.898 13.617 -5.012 1 86.31 119 PRO B C 1
ATOM 1955 O O . PRO B 1 119 ? 2.723 13.273 -5.164 1 86.31 119 PRO B O 1
ATOM 1958 N N . GLU B 1 120 ? 4.727 13.641 -6.023 1 84.12 120 GLU B N 1
ATOM 1959 C CA . GLU B 1 120 ? 4.184 13.625 -7.379 1 84.12 120 GLU B CA 1
ATOM 1960 C C . GLU B 1 120 ? 4.738 12.453 -8.18 1 84.12 120 GLU B C 1
ATOM 1962 O O . GLU B 1 120 ? 4.406 12.281 -9.359 1 84.12 120 GLU B O 1
ATOM 1967 N N . LYS B 1 121 ? 5.559 11.688 -7.582 1 85.69 121 LYS B N 1
ATOM 1968 C CA . LYS B 1 121 ? 6.16 10.617 -8.375 1 85.69 121 LYS B CA 1
ATOM 1969 C C . LYS B 1 121 ? 6.719 9.516 -7.477 1 85.69 121 LYS B C 1
ATOM 1971 O O . LYS B 1 121 ? 6.938 9.734 -6.281 1 85.69 121 LYS B O 1
ATOM 1976 N N . CYS B 1 122 ? 6.863 8.398 -8.07 1 86 122 CYS B N 1
ATOM 1977 C CA . CYS B 1 122 ? 7.531 7.242 -7.488 1 86 122 CYS B CA 1
ATOM 1978 C C . CYS B 1 122 ? 8.75 6.844 -8.312 1 86 122 CYS B C 1
ATOM 1980 O O . CYS B 1 122 ? 8.695 6.832 -9.539 1 86 122 CYS B O 1
ATOM 1982 N N . ILE B 1 123 ? 9.922 6.57 -7.582 1 84.25 123 ILE B N 1
ATOM 1983 C CA . ILE B 1 123 ? 11.156 6.164 -8.242 1 84.25 123 ILE B CA 1
ATOM 1984 C C . ILE B 1 123 ? 11.641 4.84 -7.656 1 84.25 123 ILE B C 1
ATOM 1986 O O . ILE B 1 123 ? 11.664 4.664 -6.438 1 84.25 123 ILE B O 1
ATOM 1990 N N . ILE B 1 124 ? 11.922 3.93 -8.523 1 84.5 124 ILE B N 1
ATOM 1991 C CA . ILE B 1 124 ? 12.57 2.686 -8.117 1 84.5 124 ILE B CA 1
ATOM 1992 C C . ILE B 1 124 ? 14.016 2.678 -8.602 1 84.5 124 ILE B C 1
ATOM 1994 O O . ILE B 1 124 ? 14.289 2.877 -9.789 1 84.5 124 ILE B O 1
ATOM 1998 N N . GLY B 1 125 ? 14.93 2.568 -7.633 1 81.75 125 GLY B N 1
ATOM 1999 C CA . GLY B 1 125 ? 16.344 2.615 -7.973 1 81.75 125 GLY B CA 1
ATOM 2000 C C . GLY B 1 125 ? 17.125 1.432 -7.438 1 81.75 125 GLY B C 1
ATOM 2001 O O . GLY B 1 125 ? 16.828 0.92 -6.355 1 81.75 125 GLY B O 1
ATOM 2002 N N . SER B 1 126 ? 18.172 1.028 -8.305 1 75.88 126 SER B N 1
ATOM 2003 C CA . SER B 1 126 ? 19.031 -0.062 -7.867 1 75.88 126 SER B CA 1
ATOM 2004 C C . SER B 1 126 ? 19.953 0.382 -6.738 1 75.88 126 SER B C 1
ATOM 2006 O O . SER B 1 126 ? 20.438 1.518 -6.73 1 75.88 126 SER B O 1
ATOM 2008 N N . LEU B 1 127 ? 20.109 -0.439 -5.75 1 66 127 LEU B N 1
ATOM 2009 C CA . LEU B 1 127 ? 21.078 -0.19 -4.688 1 66 127 LEU B CA 1
ATOM 2010 C C . LEU B 1 127 ? 22.484 -0.619 -5.113 1 66 127 LEU B C 1
ATOM 2012 O O . LEU B 1 127 ? 23.422 -0.521 -4.336 1 66 127 LEU B O 1
ATOM 2016 N N . GLN B 1 128 ? 22.969 -0.566 -6.293 1 54.38 128 GLN B N 1
ATOM 2017 C CA . GLN B 1 128 ? 24.328 -0.962 -6.648 1 54.38 128 GLN B CA 1
ATOM 2018 C C . GLN B 1 128 ? 25.344 -0.056 -5.98 1 54.38 128 GLN B C 1
ATOM 2020 O O . GLN B 1 128 ? 25.141 1.15 -5.852 1 54.38 128 GLN B O 1
ATOM 2025 N N . TRP B 1 129 ? 26.078 -0.604 -4.961 1 43.44 129 TRP B N 1
ATOM 2026 C CA . TRP B 1 129 ? 27.281 -0.025 -4.348 1 43.44 129 TRP B CA 1
ATOM 2027 C C . TRP B 1 129 ? 28.281 0.393 -5.41 1 43.44 129 TRP B C 1
ATOM 2029 O O . TRP B 1 129 ? 28.594 -0.38 -6.32 1 43.44 129 TRP B O 1
ATOM 2039 N N . GLU B 1 130 ? 28.297 1.501 -6.02 1 39.81 130 GLU B N 1
ATOM 2040 C CA . GLU B 1 130 ? 29.562 1.83 -6.672 1 39.81 130 GLU B CA 1
ATOM 2041 C C . GLU B 1 130 ? 30.719 1.754 -5.684 1 39.81 130 GLU B C 1
ATOM 2043 O O . GLU B 1 130 ? 30.734 2.469 -4.684 1 39.81 130 GLU B O 1
ATOM 2048 N N . GLY B 1 131 ? 31.266 0.574 -5.332 1 36.44 131 GLY B N 1
ATOM 2049 C CA . GLY B 1 131 ? 32.625 0.51 -4.836 1 36.44 131 GLY B CA 1
ATOM 2050 C C . GLY B 1 131 ? 33.562 1.522 -5.488 1 36.44 131 GLY B C 1
ATOM 2051 O O . GLY B 1 131 ? 33.719 1.517 -6.711 1 36.44 131 GLY B O 1
ATOM 2052 N N . THR B 1 132 ? 33.5 2.816 -5.117 1 38.12 132 THR B N 1
ATOM 2053 C CA . THR B 1 132 ? 34.719 3.539 -5.355 1 38.12 132 THR B CA 1
ATOM 2054 C C . THR B 1 132 ? 35.938 2.721 -4.879 1 38.12 132 THR B C 1
ATOM 2056 O O . THR B 1 132 ? 36.156 2.582 -3.676 1 38.12 132 THR B O 1
ATOM 2059 N N . GLY B 1 133 ? 36.062 1.353 -5.109 1 32.69 133 GLY B N 1
ATOM 2060 C CA . GLY B 1 133 ? 37.375 0.746 -4.922 1 32.69 133 GLY B CA 1
ATOM 2061 C C . GLY B 1 133 ? 38.469 1.505 -5.617 1 32.69 133 GLY B C 1
ATOM 2062 O O . GLY B 1 133 ? 39.594 0.989 -5.766 1 32.69 133 GLY B O 1
ATOM 2063 N N . ASP B 1 134 ? 38.312 2.605 -6.434 1 30.56 134 ASP B N 1
ATOM 2064 C CA . ASP B 1 134 ? 39.688 2.951 -6.812 1 30.56 134 ASP B CA 1
ATOM 2065 C C . ASP B 1 134 ? 40.5 3.426 -5.602 1 30.56 134 ASP B C 1
ATOM 2067 O O . ASP B 1 134 ? 40.219 4.492 -5.051 1 30.56 134 ASP B O 1
ATOM 2071 N N . TRP B 1 135 ? 40.625 2.568 -4.414 1 24.06 135 TRP B N 1
ATOM 2072 C CA . TRP B 1 135 ? 42 2.795 -3.938 1 24.06 135 TRP B CA 1
ATOM 2073 C C . TRP B 1 135 ? 43 2.176 -4.887 1 24.06 135 TRP B C 1
ATOM 2075 O O . TRP B 1 135 ? 42.719 1.188 -5.562 1 24.06 135 TRP B O 1
#

pLDDT: mean 76.32, std 25.19, range [24.06, 98.38]

Foldseek 3Di:
DDCPDDPVVQVVVLVPQPQPPPWVLLVVQQVFEDEDQPDPAWEDQDCVQFPDKDFPDPPDPDWDADPVRDTFDFGIFFWGDRGPPDIFGRYTHTNPDPGTYDHPVRCCVVQVWDWDDDPVDITIGHSDPPPPPPD/DDCPPDPVPQVVVLVPQPQPPPWVLLVVQQVFEDEDQPDPAWEDQDCVQFPDKDFPDPPDPDWDADPVRDTFDFGIFFWGDRGPPDIFGRYTHTNPDPGTYDHPVRCCVVQVWDWDDDPVDITIGHSDPPPPPPD

InterPro domains:
  IPR054722 Retrovirus-related Pol polyprotein from transposon TNT 1-94-like, beta-barrel domain [PF22936] (33-109)